Protein AF-A0A136PIZ4-F1 (afdb_monomer_lite)

Radius of gyration: 20.98 Å; chains: 1; bounding box: 51×36×58 Å

InterPro domains:
  IPR001547 Glycoside hydrolase, family 5 [PF00150] (28-95)
  IPR013783 Immunoglobulin-like fold [G3DSA:2.60.40.10] (171-221)
  IPR017853 Glycoside hydrolase superfamily [SSF51445] (13-135)
  IPR040946 Endoglucanase B, carbohydrate binding domain [PF18448] (159-223)

pLDDT: mean 84.71, std 16.14, range [24.38, 98.44]

Structure (mmCIF, N/CA/C/O backbone):
data_AF-A0A136PIZ4-F1
#
_entry.id   AF-A0A136PIZ4-F1
#
loop_
_atom_site.group_PDB
_atom_site.id
_atom_site.type_symbol
_atom_site.label_atom_id
_atom_site.label_alt_id
_atom_site.label_comp_id
_atom_site.label_asym_id
_atom_site.label_entity_id
_atom_site.label_seq_id
_atom_site.pdbx_PDB_ins_code
_atom_site.Cartn_x
_atom_site.Cartn_y
_atom_site.Cartn_z
_atom_site.occupancy
_atom_site.B_iso_or_equiv
_atom_site.auth_seq_id
_atom_site.auth_comp_id
_atom_site.auth_asym_id
_atom_site.auth_atom_id
_atom_site.pdbx_PDB_model_num
ATOM 1 N N . MET A 1 1 ? -24.658 10.128 20.177 1.00 50.34 1 MET A N 1
ATOM 2 C CA . MET A 1 1 ? -23.965 9.529 19.015 1.00 50.34 1 MET A CA 1
ATOM 3 C C . MET A 1 1 ? -22.605 9.053 19.493 1.00 50.34 1 MET A C 1
ATOM 5 O O . MET A 1 1 ? -22.074 9.730 20.367 1.00 50.34 1 MET A O 1
ATOM 9 N N . PRO A 1 2 ? -22.070 7.930 18.989 1.00 66.56 2 PRO A N 1
ATOM 10 C CA . PRO A 1 2 ? -20.687 7.552 19.260 1.00 66.56 2 PRO A CA 1
ATOM 11 C C . PRO A 1 2 ? -19.721 8.561 18.625 1.00 66.56 2 PRO A C 1
ATOM 13 O O . PRO A 1 2 ? -20.012 9.116 17.561 1.00 66.56 2 PRO A O 1
ATOM 16 N N . ILE A 1 3 ? -18.593 8.809 19.285 1.00 76.25 3 ILE A N 1
ATOM 17 C CA . ILE A 1 3 ? -17.563 9.768 18.865 1.00 76.25 3 ILE A CA 1
ATOM 18 C C . ILE A 1 3 ? -16.349 8.977 18.374 1.00 76.25 3 ILE A C 1
ATOM 20 O O . ILE A 1 3 ? -15.867 8.090 19.068 1.00 76.25 3 ILE A O 1
ATOM 24 N N . ARG A 1 4 ? -15.829 9.302 17.186 1.00 71.88 4 ARG A N 1
ATOM 25 C CA . ARG A 1 4 ? -14.555 8.749 16.703 1.00 71.88 4 ARG A CA 1
ATOM 26 C C . ARG A 1 4 ? -13.403 9.689 17.044 1.00 71.88 4 ARG A C 1
ATOM 28 O O . ARG A 1 4 ? -13.516 10.896 16.822 1.00 71.88 4 ARG A O 1
ATOM 35 N N . ARG A 1 5 ? -12.301 9.136 17.552 1.00 77.88 5 ARG A N 1
ATOM 36 C CA . ARG A 1 5 ? -11.037 9.845 17.804 1.00 77.88 5 ARG A CA 1
ATOM 37 C C . ARG A 1 5 ? -9.892 9.137 17.085 1.00 77.88 5 ARG A C 1
ATOM 39 O O . ARG A 1 5 ? -9.869 7.913 17.023 1.00 77.88 5 ARG A O 1
ATOM 46 N N . CYS A 1 6 ? -8.970 9.910 16.523 1.00 65.12 6 CYS A N 1
ATOM 47 C CA . CYS A 1 6 ? -7.807 9.410 15.796 1.00 65.12 6 CYS A CA 1
ATOM 48 C C . CYS A 1 6 ? -6.508 9.847 16.484 1.00 65.12 6 CYS A C 1
ATOM 50 O O . CYS A 1 6 ? -6.477 10.923 17.087 1.00 65.12 6 CYS A O 1
ATOM 52 N N . PRO A 1 7 ? -5.431 9.051 16.377 1.00 64.62 7 PRO A N 1
ATOM 53 C CA . PRO A 1 7 ? -4.107 9.507 16.744 1.00 64.62 7 PRO A CA 1
ATOM 54 C C . PRO A 1 7 ? -3.604 10.494 15.683 1.00 64.62 7 PRO A C 1
ATOM 56 O O . PRO A 1 7 ? -4.141 10.573 14.570 1.00 64.62 7 PRO A O 1
ATOM 59 N N . LEU A 1 8 ? -2.551 11.248 16.001 1.00 68.94 8 LEU A N 1
ATOM 60 C CA . LEU A 1 8 ? -1.961 12.191 15.049 1.00 68.94 8 LEU A CA 1
ATOM 61 C C . LEU A 1 8 ? -1.539 11.457 13.757 1.00 68.94 8 LEU A C 1
ATOM 63 O O . LEU A 1 8 ? -0.871 10.424 13.804 1.00 68.94 8 LEU A O 1
ATOM 67 N N . HIS A 1 9 ? -1.955 11.994 12.607 1.00 81.75 9 HIS A N 1
ATOM 68 C CA . HIS A 1 9 ? -1.810 11.386 11.272 1.00 81.75 9 HIS A CA 1
ATOM 69 C C . HIS A 1 9 ? -2.486 10.012 11.084 1.00 81.75 9 HIS A C 1
ATOM 71 O O . HIS A 1 9 ? -2.125 9.289 10.157 1.00 81.75 9 HIS A O 1
ATOM 77 N N . THR A 1 10 ? -3.454 9.628 11.931 1.00 83.06 10 THR A N 1
ATOM 78 C CA . THR A 1 10 ? -4.136 8.310 11.878 1.00 83.06 10 THR A CA 1
ATOM 79 C C . THR A 1 10 ? -3.175 7.107 11.926 1.00 83.06 10 THR A C 1
ATOM 81 O O . THR A 1 10 ? -3.521 6.008 11.501 1.00 83.06 10 THR A O 1
ATOM 84 N N . ASN A 1 11 ? -1.969 7.322 12.456 1.00 83.75 11 ASN A N 1
ATOM 85 C CA . ASN A 1 11 ? -0.838 6.399 12.419 1.00 83.75 11 ASN A CA 1
ATOM 86 C C . ASN A 1 11 ? -0.934 5.302 13.510 1.00 83.75 11 ASN A C 1
ATOM 88 O O . ASN A 1 11 ? -1.429 5.553 14.607 1.00 83.75 11 ASN A O 1
ATOM 92 N N . GLY A 1 12 ? -0.440 4.098 13.197 1.00 87.12 12 GLY A N 1
ATOM 93 C CA . GLY A 1 12 ? -0.314 2.937 14.089 1.00 87.12 12 GLY A CA 1
ATOM 94 C C . GLY A 1 12 ? 1.015 2.832 14.860 1.00 87.12 12 GLY A C 1
ATOM 95 O O . GLY A 1 12 ? 1.339 1.756 15.365 1.00 87.12 12 GLY A O 1
ATOM 96 N N . ASP A 1 13 ? 1.828 3.887 14.911 1.00 91.62 13 ASP A N 1
ATOM 97 C CA . ASP A 1 13 ? 3.049 3.950 15.730 1.00 91.62 13 ASP A CA 1
ATOM 98 C C . ASP A 1 13 ? 2.726 4.099 17.224 1.00 91.62 13 ASP A C 1
ATOM 100 O O . ASP A 1 13 ? 1.855 4.886 17.595 1.00 91.62 13 ASP A O 1
ATOM 104 N N . GLN A 1 14 ? 3.460 3.386 18.090 1.00 96.50 14 GLN A N 1
ATOM 105 C CA . GLN A 1 14 ? 3.117 3.239 19.514 1.00 96.50 14 GLN A CA 1
ATOM 106 C C . GLN A 1 14 ? 2.920 4.582 20.235 1.00 96.50 14 GLN A C 1
ATOM 108 O O . GLN A 1 14 ? 1.854 4.813 20.789 1.00 96.50 14 GLN A O 1
ATOM 113 N N . GLU A 1 15 ? 3.867 5.520 20.109 1.00 94.94 15 GLU A N 1
ATOM 114 C CA . GLU A 1 15 ? 3.771 6.865 20.709 1.00 94.94 15 GLU A CA 1
ATOM 115 C C . GLU A 1 15 ? 2.492 7.630 20.322 1.00 94.94 15 GLU A C 1
ATOM 117 O O . GLU A 1 15 ? 2.052 8.533 21.031 1.00 94.94 15 GLU A O 1
ATOM 122 N N . ARG A 1 16 ? 1.929 7.342 19.141 1.00 95.50 16 ARG A N 1
ATOM 123 C CA . ARG A 1 16 ? 0.721 7.999 18.628 1.00 95.50 16 ARG A CA 1
ATOM 124 C C . ARG A 1 16 ? -0.540 7.308 19.130 1.00 95.50 16 ARG A C 1
ATOM 126 O O . ARG A 1 16 ? -1.524 7.997 19.393 1.00 95.50 16 ARG A O 1
ATOM 133 N N . LEU A 1 17 ? -0.496 5.986 19.288 1.00 97.44 17 LEU A N 1
ATOM 134 C CA . LEU A 1 17 ? -1.556 5.200 19.915 1.00 97.44 17 LEU A CA 1
ATOM 135 C C . LEU A 1 17 ? -1.673 5.541 21.407 1.00 97.44 17 LEU A C 1
ATOM 137 O O . LEU A 1 17 ? -2.779 5.812 21.865 1.00 97.44 17 LEU A O 1
ATOM 141 N N . ASP A 1 18 ? -0.550 5.621 22.122 1.00 97.25 18 ASP A N 1
ATOM 142 C CA . ASP A 1 18 ? -0.499 5.948 23.553 1.00 97.25 18 ASP A CA 1
ATOM 143 C C . ASP A 1 18 ? -1.063 7.353 23.821 1.00 97.25 18 ASP A C 1
ATOM 145 O O . ASP A 1 18 ? -1.992 7.503 24.607 1.00 97.25 18 ASP A O 1
ATOM 149 N N . ALA A 1 19 ? -0.623 8.369 23.068 1.00 96.00 19 ALA A N 1
ATOM 150 C CA . ALA A 1 19 ? -1.147 9.733 23.200 1.00 96.00 19 ALA A CA 1
ATOM 151 C C . ALA A 1 19 ? -2.659 9.845 22.898 1.00 96.00 19 ALA A C 1
ATOM 153 O O . ALA A 1 19 ? -3.355 10.690 23.470 1.00 96.00 19 ALA A O 1
ATOM 154 N N . LEU A 1 20 ? -3.194 9.000 22.004 1.00 96.56 20 LEU A N 1
ATOM 155 C CA . LEU A 1 20 ? -4.643 8.887 21.822 1.00 96.56 20 LEU A CA 1
ATOM 156 C C . LEU A 1 20 ? -5.294 8.175 23.017 1.00 96.56 20 LEU A C 1
ATOM 158 O O . LEU A 1 20 ? -6.361 8.605 23.442 1.00 96.56 20 LEU A O 1
ATOM 162 N N . ALA A 1 21 ? -4.695 7.113 23.552 1.00 96.50 21 ALA A N 1
ATOM 163 C CA . ALA A 1 21 ? -5.234 6.391 24.700 1.00 96.50 21 ALA A CA 1
ATOM 164 C C . ALA A 1 21 ? -5.352 7.296 25.936 1.00 96.50 21 ALA A C 1
ATOM 166 O O . ALA A 1 21 ? -6.430 7.343 26.527 1.00 96.50 21 ALA A O 1
ATOM 167 N N . ASP A 1 22 ? -4.321 8.093 26.231 1.00 97.12 22 ASP A N 1
ATOM 168 C CA . ASP A 1 22 ? -4.345 9.125 27.277 1.00 97.12 22 ASP A CA 1
ATOM 169 C C . ASP A 1 22 ? -5.503 10.114 27.044 1.00 97.12 22 ASP A C 1
ATOM 171 O O . ASP A 1 22 ? -6.305 10.377 27.937 1.00 97.12 22 ASP A O 1
ATOM 175 N N . THR A 1 23 ? -5.673 10.591 25.803 1.00 96.19 23 THR A N 1
ATOM 176 C CA . THR A 1 23 ? -6.779 11.495 25.429 1.00 96.19 23 THR A CA 1
ATOM 177 C C . THR A 1 23 ? -8.161 10.846 25.606 1.00 96.19 23 THR A C 1
ATOM 179 O O . THR A 1 23 ? -9.130 11.534 25.922 1.00 96.19 23 THR A O 1
ATOM 182 N N . ILE A 1 24 ? -8.303 9.541 25.353 1.00 95.00 24 ILE A N 1
ATOM 183 C CA . ILE A 1 24 ? -9.574 8.821 25.543 1.00 95.00 24 ILE A CA 1
ATOM 184 C C . ILE A 1 24 ? -9.871 8.654 27.037 1.00 95.00 24 ILE A C 1
ATOM 186 O O . ILE A 1 24 ? -11.021 8.825 27.440 1.00 95.00 24 ILE A O 1
ATOM 190 N N . GLU A 1 25 ? -8.848 8.378 27.845 1.00 95.38 25 GLU A N 1
ATOM 191 C CA . GLU A 1 25 ? -8.945 8.250 29.301 1.00 95.38 25 GLU A CA 1
ATOM 192 C C . GLU A 1 25 ? -9.305 9.590 29.969 1.00 95.38 25 GLU A C 1
ATOM 194 O O . GLU A 1 25 ? -10.222 9.635 30.786 1.00 95.38 25 GLU A O 1
ATOM 199 N N . GLU A 1 26 ? -8.697 10.704 29.542 1.00 96.25 26 GLU A N 1
ATOM 200 C CA . GLU A 1 26 ? -9.057 12.062 29.991 1.00 96.25 26 GLU A CA 1
ATOM 201 C C . GLU A 1 26 ? -10.503 12.473 29.649 1.00 96.25 26 GLU A C 1
ATOM 203 O O . GLU A 1 26 ? -11.083 13.323 30.329 1.00 96.25 26 GLU A O 1
ATOM 208 N N . LEU A 1 27 ? -11.085 11.918 28.579 1.00 95.31 27 LEU A N 1
ATOM 209 C CA . LEU A 1 27 ? -12.431 12.276 28.117 1.00 95.31 27 LEU A CA 1
ATOM 210 C C . LEU A 1 27 ? -13.563 11.577 28.885 1.00 95.31 27 LEU A C 1
ATOM 212 O O . LEU A 1 27 ? -14.681 12.095 28.849 1.00 95.31 27 LEU A O 1
ATOM 216 N N . ASP A 1 28 ? -13.302 10.422 29.511 1.00 93.44 28 ASP A N 1
ATOM 217 C CA . ASP A 1 28 ? -14.255 9.628 30.316 1.00 93.44 28 ASP A CA 1
ATOM 218 C C . ASP A 1 28 ? -15.664 9.452 29.673 1.00 93.44 28 ASP A C 1
ATOM 220 O O . ASP A 1 28 ? -16.694 9.463 30.349 1.00 93.44 28 ASP A O 1
ATOM 224 N N . ASP A 1 29 ? -15.748 9.312 28.335 1.00 92.62 29 ASP A N 1
ATOM 225 C CA . ASP A 1 29 ? -17.010 9.030 27.616 1.00 92.62 29 ASP A CA 1
ATOM 226 C C . ASP A 1 29 ? -17.026 7.573 27.104 1.00 92.62 29 ASP A C 1
ATOM 228 O O . ASP A 1 29 ? -16.279 7.239 26.177 1.00 92.62 29 ASP A O 1
ATOM 232 N N . PRO A 1 30 ? -17.933 6.707 27.605 1.00 90.94 30 PRO A N 1
ATOM 233 C CA . PRO A 1 30 ? -18.027 5.293 27.219 1.00 90.94 30 PRO A CA 1
ATOM 234 C C . PRO A 1 30 ? -18.568 5.064 25.793 1.00 90.94 30 PRO A C 1
ATOM 236 O O . PRO A 1 30 ? -18.971 3.955 25.443 1.00 90.94 30 PRO A O 1
ATOM 239 N N . ARG A 1 31 ? -18.653 6.106 24.958 1.00 93.06 31 ARG A N 1
ATOM 240 C CA . ARG A 1 31 ? -19.133 6.048 23.565 1.00 93.06 31 ARG A CA 1
ATOM 241 C C . ARG A 1 31 ? -18.061 6.489 22.567 1.00 93.06 31 ARG A C 1
ATOM 243 O O . ARG A 1 31 ? -18.399 6.917 21.458 1.00 93.06 31 ARG A O 1
ATOM 250 N N . ILE A 1 32 ? -16.790 6.415 22.953 1.00 92.56 32 ILE A N 1
ATOM 251 C CA . ILE A 1 32 ? -15.654 6.678 22.069 1.00 92.56 32 ILE A CA 1
ATOM 252 C C . ILE A 1 32 ? -15.236 5.398 21.331 1.00 92.56 32 ILE A C 1
ATOM 254 O O . ILE A 1 32 ? -15.197 4.315 21.903 1.00 92.56 32 ILE A O 1
ATOM 258 N N . ALA A 1 33 ? -14.901 5.546 20.050 1.00 93.31 33 ALA A N 1
ATOM 259 C CA . ALA A 1 33 ? -14.174 4.556 19.264 1.00 93.31 33 ALA A CA 1
ATOM 260 C C . ALA A 1 33 ? -12.862 5.166 18.747 1.00 93.31 33 ALA A C 1
ATOM 262 O O . ALA A 1 33 ? -12.843 6.317 18.289 1.00 93.31 33 ALA A O 1
ATOM 263 N N . ALA A 1 34 ? -11.782 4.390 18.780 1.00 96.31 34 ALA A N 1
ATOM 264 C CA . ALA A 1 34 ? -10.509 4.768 18.176 1.00 96.31 34 ALA A CA 1
ATOM 265 C C . ALA A 1 34 ? -10.530 4.499 16.659 1.00 96.31 34 ALA A C 1
ATOM 267 O O . ALA A 1 34 ? -11.227 3.600 16.179 1.00 96.31 34 ALA A O 1
ATOM 268 N N . THR A 1 35 ? -9.770 5.276 15.882 1.00 96.81 35 THR A N 1
ATOM 269 C CA . THR A 1 35 ? -9.618 5.045 14.439 1.00 96.81 35 THR A CA 1
ATOM 270 C C . THR A 1 35 ? -8.188 5.274 13.955 1.00 96.81 35 THR A C 1
ATOM 272 O O . THR A 1 35 ? -7.594 6.313 14.233 1.00 96.81 35 THR A O 1
ATOM 275 N N . THR A 1 36 ? -7.655 4.321 13.191 1.00 97.75 36 THR A N 1
ATOM 276 C CA . THR A 1 36 ? -6.346 4.382 12.510 1.00 97.75 36 THR A CA 1
ATOM 277 C C . THR A 1 36 ? -6.515 4.069 11.026 1.00 97.75 36 THR A C 1
ATOM 279 O O . THR A 1 36 ? -7.553 3.541 10.623 1.00 97.75 36 THR A O 1
ATOM 282 N N . HIS A 1 37 ? -5.543 4.436 10.192 1.00 97.56 37 HIS A N 1
ATOM 283 C CA . HIS A 1 37 ? -5.525 4.131 8.758 1.00 97.56 37 HIS A CA 1
ATOM 284 C C . HIS A 1 37 ? -4.343 3.194 8.454 1.00 97.56 37 HIS A C 1
ATOM 286 O O . HIS A 1 37 ? -3.299 3.284 9.102 1.00 97.56 37 HIS A O 1
ATOM 292 N N . PHE A 1 38 ? -4.485 2.305 7.467 1.00 97.00 38 PHE A N 1
ATOM 293 C CA . PHE A 1 38 ? -3.434 1.348 7.099 1.00 97.00 38 PHE A CA 1
ATOM 294 C C . PHE A 1 38 ? -3.327 1.171 5.581 1.00 97.00 38 PHE A C 1
ATOM 296 O O . PHE A 1 38 ? -4.237 0.653 4.942 1.00 97.00 38 PHE A O 1
ATOM 303 N N . TYR A 1 39 ? -2.193 1.565 5.001 1.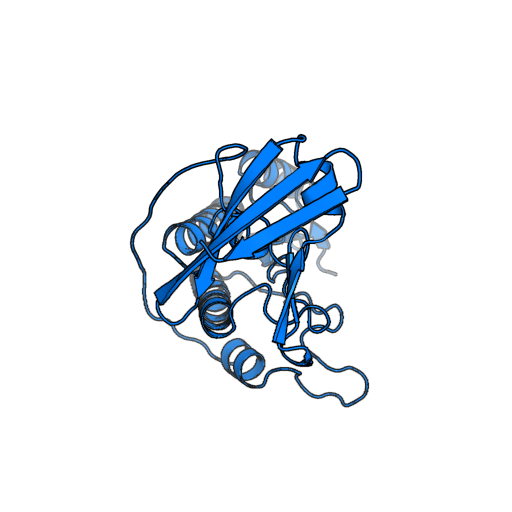00 96.12 39 TYR A N 1
ATOM 304 C CA . TYR A 1 39 ? -1.972 1.529 3.549 1.00 96.12 39 TYR A CA 1
ATOM 305 C C . TYR A 1 39 ? -0.897 0.519 3.097 1.00 96.12 39 TYR A C 1
ATOM 307 O O . TYR A 1 39 ? -0.412 0.590 1.967 1.00 96.12 39 TYR A O 1
ATOM 315 N N . GLY A 1 40 ? -0.550 -0.437 3.967 1.00 93.44 40 GLY A N 1
ATOM 316 C CA . GLY A 1 40 ? 0.480 -1.448 3.720 1.00 93.44 40 GLY A CA 1
ATOM 317 C C . GLY A 1 40 ? 1.914 -0.939 3.896 1.00 93.44 40 GLY A C 1
ATOM 318 O O . GLY A 1 40 ? 2.174 0.265 3.917 1.00 93.44 40 GLY A O 1
ATOM 319 N N . TRP A 1 41 ? 2.857 -1.881 3.981 1.00 95.75 41 TRP A N 1
ATOM 320 C CA . TRP A 1 41 ? 4.287 -1.587 4.054 1.00 95.75 41 TRP A CA 1
ATOM 321 C C . TRP A 1 41 ? 4.726 -0.741 2.850 1.00 95.75 41 TRP A C 1
ATOM 323 O O . TRP A 1 41 ? 4.530 -1.148 1.699 1.00 95.75 41 TRP A O 1
ATOM 333 N N . TRP A 1 42 ? 5.314 0.435 3.108 1.00 94.38 42 TRP A N 1
ATOM 334 C CA . TRP A 1 42 ? 5.477 1.481 2.088 1.00 94.38 42 TRP A CA 1
ATOM 335 C C . TRP A 1 42 ? 6.098 0.987 0.764 1.00 94.38 42 TRP A C 1
ATOM 337 O O . TRP A 1 42 ? 5.457 1.199 -0.270 1.00 94.38 42 TRP A O 1
ATOM 347 N N . PRO A 1 43 ? 7.246 0.271 0.747 1.00 93.31 43 PRO A N 1
ATOM 348 C CA . PRO A 1 43 ? 7.866 -0.179 -0.497 1.00 93.31 43 PRO A CA 1
ATOM 349 C C . PRO A 1 43 ? 6.986 -1.077 -1.370 1.00 93.31 43 PRO A C 1
ATOM 351 O O . PRO A 1 43 ? 7.019 -0.952 -2.594 1.00 93.31 43 PRO A O 1
ATOM 354 N N . PHE A 1 44 ? 6.174 -1.943 -0.751 1.00 95.25 44 PHE A N 1
ATOM 355 C CA . PHE A 1 44 ? 5.176 -2.740 -1.465 1.00 95.25 44 PHE A CA 1
ATOM 356 C C . PHE A 1 44 ? 4.020 -1.868 -1.950 1.00 95.25 44 PHE A C 1
ATOM 358 O O . PHE A 1 44 ? 3.668 -1.908 -3.124 1.00 95.25 44 PHE A O 1
ATOM 365 N N . SER A 1 45 ? 3.486 -1.009 -1.078 1.00 94.94 45 SER A N 1
ATOM 366 C CA . SER A 1 45 ? 2.306 -0.183 -1.364 1.00 94.94 45 SER A CA 1
ATOM 367 C C . SER A 1 45 ? 2.448 0.808 -2.525 1.00 94.94 45 SER A C 1
ATOM 369 O O . SER A 1 45 ? 1.426 1.299 -3.003 1.00 94.94 45 SER A O 1
ATOM 371 N N . VAL A 1 46 ? 3.684 1.101 -2.959 1.00 93.06 46 VAL A N 1
ATOM 372 C CA . VAL A 1 46 ? 3.998 1.966 -4.110 1.00 93.06 46 VAL A CA 1
ATOM 373 C C . VAL A 1 46 ? 4.791 1.262 -5.227 1.00 93.06 46 VAL A C 1
ATOM 375 O O . VAL A 1 46 ? 5.085 1.888 -6.240 1.00 93.06 46 VAL A O 1
ATOM 378 N N . ASN A 1 47 ? 5.137 -0.023 -5.070 1.00 92.25 47 ASN A N 1
ATOM 379 C CA . ASN A 1 47 ? 6.098 -0.757 -5.911 1.00 92.25 47 ASN A CA 1
ATOM 380 C C . ASN A 1 47 ? 7.403 0.027 -6.164 1.00 92.25 47 ASN A C 1
ATOM 382 O O . ASN A 1 47 ? 7.716 0.463 -7.278 1.00 92.25 47 ASN A O 1
ATOM 386 N N . ILE A 1 48 ? 8.179 0.187 -5.093 1.00 88.75 48 ILE A N 1
ATOM 387 C CA . ILE A 1 48 ? 9.544 0.725 -5.101 1.00 88.75 48 ILE A CA 1
ATOM 388 C C . ILE A 1 48 ? 10.479 -0.247 -4.373 1.00 88.75 48 ILE A C 1
ATOM 390 O O . ILE A 1 48 ? 10.051 -1.128 -3.627 1.00 88.75 48 ILE A O 1
ATOM 394 N N . ALA A 1 49 ? 11.786 -0.104 -4.592 1.00 82.94 49 ALA A N 1
ATOM 395 C CA . ALA A 1 49 ? 12.826 -0.828 -3.865 1.00 82.94 49 ALA A CA 1
ATOM 396 C C . ALA A 1 49 ? 12.778 -2.370 -3.962 1.00 82.94 49 ALA A C 1
ATOM 398 O O . ALA A 1 49 ? 13.461 -3.055 -3.205 1.00 82.94 49 ALA A O 1
ATOM 399 N N . GLY A 1 50 ? 12.026 -2.913 -4.922 1.00 83.94 50 GLY A N 1
ATOM 400 C CA . GLY A 1 50 ? 11.842 -4.353 -5.106 1.00 83.94 50 GLY A CA 1
ATOM 401 C C . GLY A 1 50 ? 10.627 -4.924 -4.369 1.00 83.94 50 GLY A C 1
ATOM 402 O O . GLY A 1 50 ? 10.373 -6.120 -4.518 1.00 83.94 50 GLY A O 1
ATOM 403 N N . GLY A 1 51 ? 9.855 -4.082 -3.664 1.00 89.19 51 GLY A N 1
ATOM 404 C CA . GLY A 1 51 ? 8.546 -4.382 -3.067 1.00 89.19 51 GLY A CA 1
ATOM 405 C C . GLY A 1 51 ? 7.486 -4.681 -4.129 1.00 89.19 51 GLY A C 1
ATOM 406 O O . GLY A 1 51 ? 6.533 -3.942 -4.324 1.00 89.19 51 GLY A O 1
ATOM 407 N N . THR A 1 52 ? 7.696 -5.762 -4.866 1.00 90.38 52 THR A N 1
ATOM 408 C CA . THR A 1 52 ? 6.842 -6.220 -5.967 1.00 90.38 52 THR A CA 1
ATOM 409 C C . THR A 1 52 ? 5.871 -7.300 -5.511 1.00 90.38 52 THR A C 1
ATOM 411 O O . THR A 1 52 ? 4.838 -7.485 -6.145 1.00 90.38 52 THR A O 1
ATOM 414 N N . ARG A 1 53 ? 6.202 -8.001 -4.420 1.00 90.56 53 ARG A N 1
ATOM 415 C CA . ARG A 1 53 ? 5.467 -9.147 -3.889 1.00 90.56 53 ARG A CA 1
ATOM 416 C C . ARG A 1 53 ? 4.893 -8.863 -2.512 1.00 90.56 53 ARG A C 1
ATOM 418 O O . ARG A 1 53 ? 5.489 -8.115 -1.739 1.00 90.56 53 ARG A O 1
ATOM 425 N N . TYR A 1 54 ? 3.791 -9.532 -2.207 1.00 89.81 54 TYR A N 1
ATOM 426 C CA . TYR A 1 54 ? 3.340 -9.729 -0.844 1.00 89.81 54 TYR A CA 1
ATOM 427 C C . TYR A 1 54 ? 4.237 -10.796 -0.201 1.00 89.81 54 TYR A C 1
ATOM 429 O O . TYR A 1 54 ? 4.120 -11.988 -0.487 1.00 89.81 54 TYR A O 1
ATOM 437 N N . ASP A 1 55 ? 5.193 -10.353 0.611 1.00 90.38 55 ASP A N 1
ATOM 438 C CA . ASP A 1 55 ? 6.132 -11.216 1.324 1.00 90.38 55 ASP A CA 1
ATOM 439 C C . ASP A 1 55 ? 5.997 -11.071 2.847 1.00 90.38 55 ASP A C 1
ATOM 441 O O . ASP A 1 55 ? 5.151 -10.338 3.363 1.00 90.38 55 ASP A O 1
ATOM 445 N N . ALA A 1 56 ? 6.858 -11.776 3.579 1.00 90.06 56 ALA A N 1
ATOM 446 C CA . ALA A 1 56 ? 6.867 -11.774 5.036 1.00 90.06 56 ALA A CA 1
ATOM 447 C C . ALA A 1 56 ? 7.067 -10.389 5.658 1.00 90.06 56 ALA A C 1
ATOM 449 O O . ALA A 1 56 ? 6.633 -10.164 6.781 1.00 90.06 56 ALA A O 1
ATOM 450 N N . THR A 1 57 ? 7.751 -9.473 4.970 1.00 93.50 57 THR A N 1
ATOM 451 C CA . THR A 1 57 ? 7.976 -8.115 5.470 1.00 93.50 57 THR A CA 1
ATOM 452 C C . THR A 1 57 ? 6.682 -7.309 5.369 1.00 93.50 57 THR A C 1
ATOM 454 O O . THR A 1 57 ? 6.342 -6.589 6.307 1.00 93.50 57 THR A O 1
ATOM 457 N N . VAL A 1 58 ? 5.908 -7.497 4.293 1.00 93.69 58 VAL A N 1
ATOM 458 C CA . VAL A 1 58 ? 4.558 -6.921 4.151 1.00 93.69 58 VAL A CA 1
ATOM 459 C C . VAL A 1 58 ? 3.585 -7.511 5.178 1.00 93.69 58 VAL A C 1
ATOM 461 O O . VAL A 1 58 ? 2.823 -6.774 5.804 1.00 93.69 58 VAL A O 1
ATOM 464 N N . GLU A 1 59 ? 3.614 -8.831 5.372 1.00 93.06 59 GLU A N 1
ATOM 465 C CA . GLU A 1 59 ? 2.762 -9.529 6.343 1.00 93.06 59 GLU A CA 1
ATOM 466 C C . GLU A 1 59 ? 3.109 -9.149 7.791 1.00 93.06 59 GLU A C 1
ATOM 468 O O . GLU A 1 59 ? 2.217 -8.858 8.588 1.00 93.06 59 GLU A O 1
ATOM 473 N N . GLN A 1 60 ? 4.398 -9.065 8.130 1.00 94.88 60 GLN A N 1
ATOM 474 C CA . GLN A 1 60 ? 4.848 -8.701 9.473 1.00 94.88 60 GLN A CA 1
ATOM 475 C C . GLN A 1 60 ? 4.555 -7.234 9.815 1.00 94.88 60 GLN A C 1
ATOM 477 O O . GLN A 1 60 ? 4.211 -6.953 10.962 1.00 94.88 60 GLN A O 1
ATOM 482 N N . ASP A 1 61 ? 4.645 -6.310 8.853 1.00 96.62 61 ASP A N 1
ATOM 483 C CA . ASP A 1 61 ? 4.250 -4.904 9.035 1.00 96.62 61 ASP A CA 1
ATOM 484 C C . ASP A 1 61 ? 2.755 -4.781 9.378 1.00 96.62 61 ASP A C 1
ATOM 486 O O . ASP A 1 61 ? 2.395 -4.159 10.381 1.00 96.62 61 ASP A O 1
ATOM 490 N N . LEU A 1 62 ? 1.897 -5.474 8.617 1.00 96.69 62 LEU A N 1
ATOM 491 C CA . LEU A 1 62 ? 0.460 -5.601 8.880 1.00 96.69 62 LEU A CA 1
ATOM 492 C C . LEU A 1 62 ? 0.180 -6.183 10.275 1.00 96.69 62 LEU A C 1
ATOM 494 O O . LEU A 1 62 ? -0.566 -5.585 11.054 1.00 96.69 62 LEU A O 1
ATOM 498 N N . ILE A 1 63 ? 0.788 -7.329 10.600 1.00 96.56 63 ILE A N 1
ATOM 499 C CA . ILE A 1 63 ? 0.630 -8.002 11.897 1.00 96.56 63 ILE A CA 1
ATOM 500 C C . ILE A 1 63 ? 1.034 -7.062 13.033 1.00 96.56 63 ILE A C 1
ATOM 502 O O . ILE A 1 63 ? 0.232 -6.807 13.927 1.00 96.56 63 ILE A O 1
ATOM 506 N N . SER A 1 64 ? 2.240 -6.495 12.977 1.00 97.50 64 SER A N 1
ATOM 507 C CA . SER A 1 64 ? 2.769 -5.646 14.044 1.00 97.50 64 SER A CA 1
ATOM 508 C C . SER A 1 64 ? 2.011 -4.330 14.196 1.00 97.50 64 SER A C 1
ATOM 510 O O . SER A 1 64 ? 1.919 -3.826 15.313 1.00 97.50 64 SER A O 1
ATOM 512 N N . ASN A 1 65 ? 1.467 -3.759 13.117 1.00 97.94 65 ASN A N 1
ATOM 513 C CA . ASN A 1 65 ? 0.593 -2.590 13.204 1.00 97.94 65 ASN A CA 1
ATOM 514 C C . ASN A 1 65 ? -0.707 -2.945 13.941 1.00 97.94 65 ASN A C 1
ATOM 516 O O . ASN A 1 65 ? -1.049 -2.315 14.943 1.00 97.94 65 ASN A O 1
ATOM 520 N N . PHE A 1 66 ? -1.391 -4.002 13.498 1.00 98.06 66 PHE A N 1
ATOM 521 C CA . PHE A 1 66 ? -2.674 -4.396 14.073 1.00 98.06 66 PHE A CA 1
ATOM 522 C C . PHE A 1 66 ? -2.542 -4.954 15.500 1.00 98.06 66 PHE A C 1
ATOM 524 O O . PHE A 1 66 ? -3.450 -4.739 16.299 1.00 98.06 66 PHE A O 1
ATOM 531 N N . ASP A 1 67 ? -1.431 -5.608 15.854 1.00 98.38 67 ASP A N 1
ATOM 532 C CA . ASP A 1 67 ? -1.135 -6.047 17.228 1.00 98.38 67 ASP A CA 1
ATOM 533 C C . ASP A 1 67 ? -1.025 -4.862 18.196 1.00 98.38 67 ASP A C 1
ATOM 535 O O . ASP A 1 67 ? -1.644 -4.887 19.258 1.00 98.38 67 ASP A O 1
ATOM 539 N N . ARG A 1 68 ? -0.304 -3.792 17.825 1.00 98.44 68 ARG A N 1
ATOM 540 C CA . ARG A 1 68 ? -0.220 -2.575 18.657 1.00 98.44 68 ARG A CA 1
ATOM 541 C C . ARG A 1 68 ? -1.588 -1.923 18.833 1.00 98.44 68 ARG A C 1
ATOM 543 O O . ARG A 1 68 ? -1.976 -1.576 19.942 1.00 98.44 68 ARG A O 1
ATOM 550 N N . VAL A 1 69 ? -2.345 -1.799 17.743 1.00 98.25 69 VAL A N 1
ATOM 551 C CA . VAL A 1 69 ? -3.700 -1.229 17.758 1.00 98.25 69 VAL A CA 1
ATOM 552 C C . VAL A 1 69 ? -4.664 -2.070 18.615 1.00 98.25 69 VAL A C 1
ATOM 554 O O . VAL A 1 69 ? -5.494 -1.507 19.328 1.00 98.25 69 VAL A O 1
ATOM 557 N N . HIS A 1 70 ? -4.538 -3.400 18.588 1.00 98.06 70 HIS A N 1
ATOM 558 C CA . HIS A 1 70 ? -5.293 -4.314 19.450 1.00 98.06 70 HIS A CA 1
ATOM 559 C C . HIS A 1 70 ? -4.942 -4.119 20.930 1.00 98.06 70 HIS A C 1
ATOM 561 O O .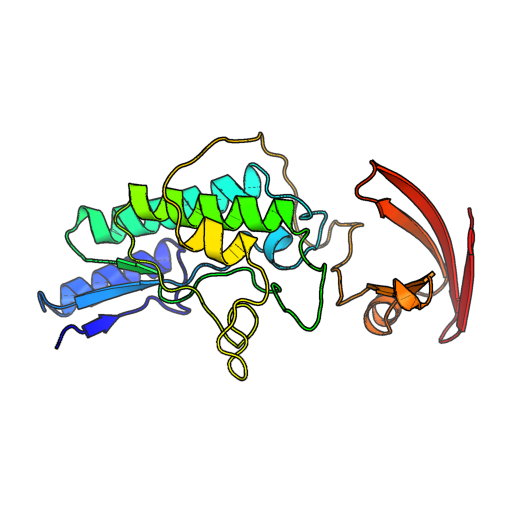 HIS A 1 70 ? -5.832 -3.845 21.735 1.00 98.06 70 HIS A O 1
ATOM 567 N N . ALA A 1 71 ? -3.655 -4.194 21.273 1.00 98.44 71 ALA A N 1
ATOM 568 C CA . ALA A 1 71 ? -3.178 -4.096 22.650 1.00 98.44 71 ALA A CA 1
ATOM 569 C C . ALA A 1 71 ? -3.465 -2.723 23.287 1.00 98.44 71 ALA A C 1
ATOM 571 O O . ALA A 1 71 ? -3.869 -2.649 24.446 1.00 98.44 71 ALA A O 1
ATOM 572 N N . THR A 1 72 ? -3.315 -1.624 22.538 1.00 98.44 72 THR A N 1
ATOM 573 C CA . THR A 1 72 ? -3.553 -0.273 23.075 1.00 98.44 72 THR A CA 1
ATOM 574 C C . THR A 1 72 ? -5.040 0.073 23.234 1.00 98.44 72 THR A C 1
ATOM 576 O O . THR A 1 72 ? -5.359 0.925 24.061 1.00 98.44 72 THR A O 1
ATOM 579 N N . PHE A 1 73 ? -5.961 -0.565 22.497 1.00 98.00 73 PHE A N 1
ATOM 580 C CA . PHE A 1 73 ? -7.388 -0.198 22.521 1.00 98.00 73 PHE A CA 1
ATOM 581 C C . PHE A 1 73 ? -8.345 -1.367 22.768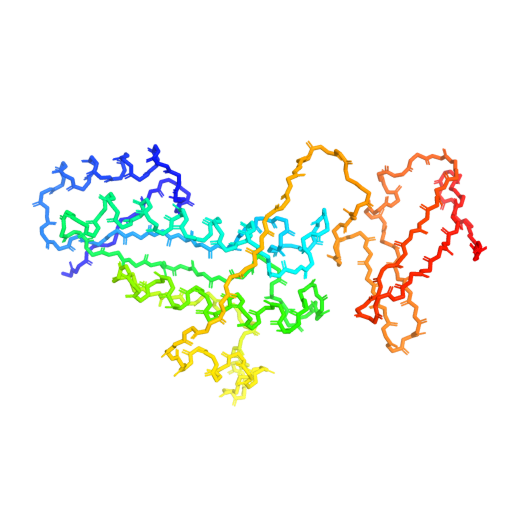 1.00 98.00 73 PHE A C 1
ATOM 583 O O . PHE A 1 73 ? -9.126 -1.317 23.717 1.00 98.00 73 PHE A O 1
ATOM 590 N N . VAL A 1 74 ? -8.297 -2.417 21.947 1.00 96.94 74 VAL A N 1
ATOM 591 C CA . VAL A 1 74 ? -9.274 -3.522 21.996 1.00 96.94 74 VAL A CA 1
ATOM 592 C C . VAL A 1 74 ? -9.167 -4.309 23.305 1.00 96.94 74 VAL A C 1
ATOM 594 O O . VAL A 1 74 ? -10.190 -4.640 23.895 1.00 96.94 74 VAL A O 1
ATOM 597 N N . GLU A 1 75 ? -7.952 -4.534 23.815 1.00 97.06 75 GLU A N 1
ATOM 598 C CA . GLU A 1 75 ? -7.722 -5.174 25.126 1.00 97.06 75 GLU A CA 1
ATOM 599 C C . GLU A 1 75 ? -8.154 -4.302 26.322 1.00 97.06 75 GLU A C 1
ATOM 601 O O . GLU A 1 75 ? -8.241 -4.792 27.446 1.00 97.06 75 GLU A O 1
ATOM 606 N N . ARG A 1 76 ? -8.455 -3.019 26.080 1.00 95.38 76 ARG A N 1
ATOM 607 C CA . ARG A 1 76 ? -8.974 -2.041 27.053 1.00 95.38 76 ARG A CA 1
ATOM 608 C C . ARG A 1 76 ? -10.459 -1.715 26.815 1.00 95.38 76 ARG A C 1
ATOM 610 O O . ARG A 1 76 ? -10.919 -0.653 27.224 1.00 95.38 76 ARG A O 1
ATOM 617 N N . ASP A 1 77 ? -11.185 -2.593 26.118 1.00 95.19 77 ASP A N 1
ATOM 618 C CA . ASP A 1 77 ? -12.600 -2.448 25.731 1.00 95.19 77 ASP A CA 1
ATOM 619 C C . ASP A 1 77 ? -12.925 -1.202 24.867 1.00 95.19 77 ASP A C 1
ATOM 621 O O . ASP A 1 77 ? -14.090 -0.828 24.704 1.00 95.19 77 ASP A O 1
ATOM 625 N N . ILE A 1 78 ? -11.918 -0.573 24.243 1.00 95.44 78 ILE A N 1
ATOM 626 C CA . ILE A 1 78 ? -12.104 0.552 23.314 1.00 95.44 78 ILE A CA 1
ATOM 627 C C . ILE A 1 78 ? -12.276 -0.007 21.889 1.00 95.44 78 ILE A C 1
ATOM 629 O O . ILE A 1 78 ? -11.326 -0.558 21.324 1.00 95.44 78 ILE A O 1
ATOM 633 N N . PRO A 1 79 ? -13.454 0.141 21.250 1.00 94.12 79 PRO A N 1
ATOM 634 C CA . PRO A 1 79 ? -13.674 -0.372 19.903 1.00 94.12 79 PRO A CA 1
ATOM 635 C C . PRO A 1 79 ? -12.841 0.398 18.871 1.00 94.12 79 PRO A C 1
ATOM 637 O O . PRO A 1 79 ? -12.780 1.631 18.893 1.00 94.12 79 PRO A O 1
ATOM 640 N N . VAL A 1 80 ? -12.249 -0.332 17.923 1.00 96.81 80 VAL A N 1
ATOM 641 C CA . VAL A 1 80 ? -11.399 0.234 16.867 1.00 96.81 80 VAL A CA 1
ATOM 642 C C . VAL A 1 80 ? -12.032 0.085 15.489 1.00 96.81 80 VAL A C 1
ATOM 644 O O . VAL A 1 80 ? -12.544 -0.977 15.120 1.00 96.81 80 VAL A O 1
ATOM 647 N N . ILE A 1 81 ? -11.917 1.149 14.695 1.00 94.38 81 ILE A N 1
ATOM 648 C CA . ILE A 1 81 ? -12.202 1.141 13.263 1.00 94.38 81 ILE A CA 1
ATOM 649 C C . ILE A 1 81 ? -10.912 1.452 12.486 1.00 94.38 81 ILE A C 1
ATOM 651 O O . ILE A 1 81 ? -10.312 2.506 12.674 1.00 94.38 81 ILE A O 1
ATOM 655 N N . ILE A 1 82 ? -10.495 0.579 11.570 1.00 96.94 82 ILE A N 1
ATOM 656 C CA . ILE A 1 82 ? -9.515 0.930 10.536 1.00 96.94 82 ILE A CA 1
ATOM 657 C C . ILE A 1 82 ? -10.263 1.770 9.496 1.00 96.94 82 ILE A C 1
ATOM 659 O O . ILE A 1 82 ? -10.965 1.229 8.641 1.00 96.94 82 ILE A O 1
ATOM 663 N N . GLY A 1 83 ? -10.211 3.094 9.666 1.00 92.69 83 GLY A N 1
ATOM 664 C CA . GLY A 1 83 ? -11.088 4.073 9.007 1.00 92.69 83 GLY A CA 1
ATOM 665 C C . GLY A 1 83 ? -10.839 4.236 7.511 1.00 92.69 83 GLY A C 1
ATOM 666 O O . GLY A 1 83 ? -11.771 4.533 6.766 1.00 92.69 83 GLY A O 1
ATOM 667 N N . GLU A 1 84 ? -9.607 3.972 7.084 1.00 94.94 84 GLU A N 1
ATOM 668 C CA . GLU A 1 84 ? -9.213 3.828 5.689 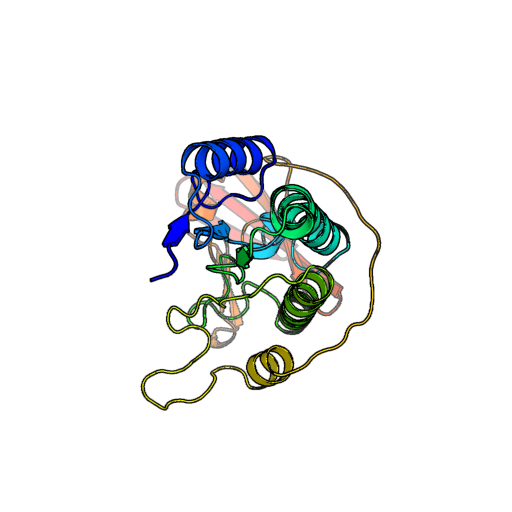1.00 94.94 84 GLU A CA 1
ATOM 669 C C . GLU A 1 84 ? -8.167 2.720 5.582 1.00 94.94 84 GLU A C 1
ATOM 671 O O . GLU A 1 84 ? -7.210 2.678 6.363 1.00 94.94 84 GLU A O 1
ATOM 676 N N . TRP A 1 85 ? -8.313 1.850 4.586 1.00 94.56 85 TRP A N 1
ATOM 677 C CA . TRP A 1 85 ? -7.235 0.961 4.168 1.00 94.56 85 TRP A CA 1
ATOM 678 C C . TRP A 1 85 ? -7.297 0.631 2.676 1.00 94.56 85 TRP A C 1
ATOM 680 O O . TRP A 1 85 ? -8.382 0.560 2.092 1.00 94.56 85 TRP A O 1
ATOM 690 N N . ALA A 1 86 ? -6.118 0.454 2.075 1.00 92.00 86 ALA A N 1
ATOM 691 C CA . ALA A 1 86 ? -5.870 0.001 0.702 1.00 92.00 86 ALA A CA 1
ATOM 692 C C . ALA A 1 86 ? -4.347 -0.238 0.537 1.00 92.00 86 ALA A C 1
ATOM 694 O O . ALA A 1 86 ? -3.651 -0.466 1.523 1.00 92.00 86 ALA A O 1
ATOM 695 N N . LEU A 1 87 ? -3.817 -0.124 -0.685 1.00 94.25 87 LEU A N 1
ATOM 696 C CA . LEU A 1 87 ? -2.413 0.238 -0.930 1.00 94.25 87 LEU A CA 1
ATOM 697 C C . LEU A 1 87 ? -2.353 1.666 -1.484 1.00 94.25 87 LEU A C 1
ATOM 699 O O . LEU A 1 87 ? -3.273 2.077 -2.194 1.00 94.25 87 LEU A O 1
ATOM 703 N N . LEU A 1 88 ? -1.272 2.402 -1.201 1.00 91.38 88 LEU A N 1
ATOM 704 C CA . LEU A 1 88 ? -1.094 3.802 -1.623 1.00 91.38 88 LEU A CA 1
ATOM 705 C C . LEU A 1 88 ? -1.251 4.033 -3.140 1.00 91.38 88 LEU A C 1
ATOM 707 O O . LEU A 1 88 ? -1.674 5.116 -3.543 1.00 91.38 88 LEU A O 1
ATOM 711 N N . THR A 1 89 ? -0.924 3.048 -3.985 1.00 88.12 89 THR A N 1
ATOM 712 C CA . THR A 1 89 ? -0.971 3.181 -5.456 1.00 88.12 89 THR A CA 1
ATOM 713 C C . THR A 1 89 ? -1.925 2.222 -6.171 1.00 88.12 89 THR A C 1
ATOM 715 O O . THR A 1 89 ? -1.831 2.081 -7.393 1.00 88.12 89 THR A O 1
ATOM 718 N N . TRP A 1 90 ? -2.880 1.590 -5.474 1.00 88.69 90 TRP A N 1
ATOM 719 C CA . TRP A 1 90 ? -3.922 0.827 -6.174 1.00 88.69 90 TRP A CA 1
ATOM 720 C C . TRP A 1 90 ? -4.884 1.776 -6.911 1.00 88.69 90 TRP A C 1
ATOM 722 O O . TRP A 1 90 ? -5.811 2.334 -6.327 1.00 88.69 90 TRP A O 1
ATOM 732 N N . ASP A 1 91 ? -4.641 1.980 -8.206 1.00 85.44 91 ASP A N 1
ATOM 733 C CA . ASP A 1 91 ? -5.309 2.986 -9.033 1.00 85.44 91 ASP A CA 1
ATOM 734 C C . ASP A 1 91 ? -5.695 2.407 -10.401 1.00 85.44 91 ASP A C 1
ATOM 736 O O . ASP A 1 91 ? -4.850 1.971 -11.184 1.00 85.44 91 ASP A O 1
ATOM 740 N N . HIS A 1 92 ? -6.989 2.451 -10.722 1.00 83.69 92 HIS A N 1
ATOM 741 C CA . HIS A 1 92 ? -7.522 1.918 -11.977 1.00 83.69 92 HIS A CA 1
ATOM 742 C C . HIS A 1 92 ? -7.055 2.689 -13.230 1.00 83.69 92 HIS A C 1
ATOM 744 O O . HIS A 1 92 ? -7.210 2.188 -14.344 1.00 83.69 92 HIS A O 1
ATOM 750 N N . ASN A 1 93 ? -6.509 3.899 -13.067 1.00 86.00 93 ASN A N 1
ATOM 751 C CA . ASN A 1 93 ? -5.946 4.721 -14.145 1.00 86.00 93 ASN A CA 1
ATOM 752 C C . ASN A 1 93 ? -4.443 4.469 -14.348 1.00 86.00 93 ASN A C 1
ATOM 754 O O . ASN A 1 93 ? -3.884 4.871 -15.367 1.00 86.00 93 ASN A O 1
ATOM 758 N N . ARG A 1 94 ? -3.795 3.787 -13.394 1.00 83.56 94 ARG A N 1
ATOM 759 C CA . ARG A 1 94 ? -2.392 3.355 -13.443 1.00 83.56 94 ARG A CA 1
ATOM 760 C C . ARG A 1 94 ? -2.325 1.832 -13.249 1.00 83.56 94 ARG A C 1
ATOM 762 O O . ARG A 1 94 ? -1.806 1.354 -12.242 1.00 83.56 94 ARG A O 1
ATOM 769 N N . PRO A 1 95 ? -2.886 1.033 -14.177 1.00 81.50 95 PRO A N 1
ATOM 770 C CA . PRO A 1 95 ? -2.936 -0.415 -14.020 1.00 81.50 95 PRO A CA 1
ATOM 771 C C . PRO A 1 95 ? -1.529 -1.017 -13.905 1.00 81.50 95 PRO A C 1
ATOM 773 O O . PRO A 1 95 ? -0.594 -0.603 -14.595 1.00 81.50 95 PRO A O 1
ATOM 776 N N . GLY A 1 96 ? -1.385 -2.018 -13.038 1.00 82.94 96 GLY A N 1
ATOM 777 C CA . GLY A 1 96 ? -0.146 -2.781 -12.891 1.00 82.94 96 GLY A CA 1
ATOM 778 C C . GLY A 1 96 ? 0.969 -2.116 -12.078 1.00 82.94 96 GLY A C 1
ATOM 779 O O . GLY A 1 96 ? 2.087 -2.617 -12.149 1.00 82.94 96 GLY A O 1
ATOM 780 N N . VAL A 1 97 ? 0.708 -1.046 -11.300 1.00 89.38 97 VAL A N 1
ATOM 781 C CA . VAL A 1 97 ? 1.670 -0.625 -10.249 1.00 89.38 97 VAL A CA 1
ATOM 782 C C . VAL A 1 97 ? 1.926 -1.804 -9.309 1.00 89.38 97 VAL A C 1
ATOM 784 O O . VAL A 1 97 ? 3.071 -2.179 -9.091 1.00 89.38 97 VAL A O 1
ATOM 787 N N . ILE A 1 98 ? 0.854 -2.421 -8.809 1.00 91.94 98 ILE A N 1
ATOM 788 C CA . ILE A 1 98 ? 0.889 -3.645 -8.007 1.00 91.94 98 ILE A CA 1
ATOM 789 C C . ILE A 1 98 ? 0.428 -4.805 -8.894 1.00 91.94 98 ILE A C 1
ATOM 791 O O . ILE A 1 98 ? -0.511 -4.652 -9.682 1.00 91.94 98 ILE A O 1
ATOM 795 N N . GLU A 1 99 ? 1.082 -5.961 -8.788 1.00 91.25 99 GLU A N 1
ATOM 796 C CA . GLU A 1 99 ? 0.625 -7.178 -9.465 1.00 91.25 99 GLU A CA 1
ATOM 797 C C . GLU A 1 99 ? -0.691 -7.654 -8.833 1.00 91.25 99 GLU A C 1
ATOM 799 O O . GLU A 1 99 ? -0.908 -7.538 -7.627 1.00 91.25 99 GLU A O 1
ATOM 804 N N . ARG A 1 100 ? -1.611 -8.148 -9.661 1.00 87.19 100 ARG A N 1
ATOM 805 C CA . ARG A 1 100 ? -2.982 -8.446 -9.256 1.00 87.19 100 ARG A CA 1
ATOM 806 C C . ARG A 1 100 ? -3.059 -9.585 -8.238 1.00 87.19 100 ARG A C 1
ATOM 808 O O . ARG A 1 100 ? -3.817 -9.471 -7.283 1.00 87.19 100 ARG A O 1
ATOM 815 N N . GLY A 1 101 ? -2.323 -10.674 -8.434 1.00 82.56 101 GLY A N 1
ATOM 816 C CA . GLY A 1 101 ? -2.244 -11.780 -7.476 1.00 82.56 101 GLY A CA 1
ATOM 817 C C . GLY A 1 101 ? -1.640 -11.346 -6.140 1.00 82.56 101 GLY A C 1
ATOM 818 O O . GLY A 1 101 ? -2.225 -11.618 -5.093 1.00 82.56 101 GLY A O 1
ATOM 819 N N . GLU A 1 102 ? -0.535 -10.603 -6.179 1.00 91.19 102 GLU A N 1
ATOM 820 C CA . GLU A 1 102 ? 0.116 -10.038 -4.985 1.00 91.19 102 GLU A CA 1
ATOM 821 C C . GLU A 1 102 ? -0.829 -9.085 -4.214 1.00 91.19 102 GLU A C 1
ATOM 823 O O . GLU A 1 102 ? -0.925 -9.148 -2.987 1.00 91.19 102 GLU A O 1
ATOM 828 N N . PHE A 1 103 ? -1.616 -8.263 -4.919 1.00 90.88 103 PHE A N 1
ATOM 829 C CA . PHE A 1 103 ? -2.647 -7.417 -4.306 1.00 90.88 103 PHE A CA 1
ATOM 830 C C . PHE A 1 103 ? -3.804 -8.220 -3.690 1.00 90.88 103 PHE A C 1
ATOM 832 O O . PHE A 1 103 ? -4.258 -7.908 -2.591 1.00 90.88 103 PHE A O 1
ATOM 839 N N . LEU A 1 104 ? -4.272 -9.274 -4.364 1.00 86.19 104 LEU A N 1
ATOM 840 C CA . LEU A 1 104 ? -5.330 -10.149 -3.846 1.00 86.19 104 LEU A CA 1
ATOM 841 C C . LEU A 1 104 ? -4.898 -10.870 -2.554 1.00 86.19 104 LEU A C 1
ATOM 843 O O . LEU A 1 104 ? -5.713 -11.000 -1.641 1.00 86.19 104 LEU A O 1
ATOM 847 N N . MET A 1 105 ? -3.625 -11.271 -2.440 1.00 85.00 105 MET A N 1
ATOM 848 C CA . MET A 1 105 ? -3.066 -11.820 -1.193 1.00 85.00 105 MET A CA 1
ATOM 849 C C . MET A 1 105 ? -3.060 -10.779 -0.065 1.00 85.00 105 MET A C 1
ATOM 851 O O . MET A 1 105 ? -3.528 -11.072 1.035 1.00 85.00 105 MET A O 1
ATOM 855 N N . PHE A 1 106 ? -2.633 -9.543 -0.351 1.00 92.56 106 PHE A N 1
ATOM 856 C CA . PHE A 1 106 ? -2.692 -8.439 0.614 1.00 92.56 106 PHE A CA 1
ATOM 857 C C . PHE A 1 106 ? -4.122 -8.170 1.119 1.00 92.56 106 PHE A C 1
ATOM 859 O O . PHE A 1 106 ? -4.321 -7.997 2.322 1.00 92.56 106 PHE A O 1
ATOM 866 N N . LEU A 1 107 ? -5.125 -8.172 0.231 1.00 89.69 107 LEU A N 1
ATOM 867 C CA . LEU A 1 107 ? -6.524 -7.943 0.611 1.00 89.69 107 LEU A CA 1
ATOM 868 C C . LEU A 1 107 ? -7.067 -9.007 1.582 1.00 89.69 107 LEU A C 1
ATOM 870 O O . LEU A 1 107 ? -7.679 -8.637 2.587 1.00 89.69 107 LEU A O 1
ATOM 874 N N . GLU A 1 108 ? -6.846 -10.305 1.321 1.00 83.94 108 GLU A N 1
ATOM 875 C CA . GLU A 1 108 ? -7.291 -11.352 2.261 1.00 83.94 108 GLU A CA 1
ATOM 876 C C . GLU A 1 108 ? -6.526 -11.248 3.579 1.00 83.94 108 GLU A C 1
ATOM 878 O O . GLU A 1 108 ? -7.140 -11.356 4.640 1.00 83.94 108 GLU A O 1
ATOM 883 N N . ALA A 1 109 ? -5.217 -10.984 3.539 1.00 88.62 109 ALA A N 1
ATOM 884 C CA . ALA A 1 109 ? -4.418 -10.849 4.748 1.00 88.62 109 ALA A CA 1
ATOM 885 C C . ALA A 1 109 ? -4.927 -9.713 5.647 1.00 88.62 109 ALA A C 1
ATOM 887 O O . ALA A 1 109 ? -5.145 -9.938 6.838 1.00 88.62 109 ALA A O 1
ATOM 888 N N . VAL A 1 110 ? -5.194 -8.516 5.107 1.00 92.69 110 VAL A N 1
ATOM 889 C CA . VAL A 1 110 ? -5.755 -7.410 5.907 1.00 92.69 110 VAL A CA 1
ATOM 890 C C . VAL A 1 110 ? -7.098 -7.811 6.520 1.00 92.69 110 VAL A C 1
ATOM 892 O O . VAL A 1 110 ? -7.293 -7.641 7.726 1.00 92.69 110 VAL A O 1
ATOM 895 N N . GLY A 1 111 ? -7.995 -8.411 5.730 1.00 85.75 111 GLY A N 1
ATOM 896 C CA . GLY A 1 111 ? -9.279 -8.910 6.228 1.00 85.75 111 GLY A CA 1
ATOM 897 C C . GLY A 1 111 ? -9.124 -9.961 7.334 1.00 85.75 111 GLY A C 1
ATOM 898 O O . GLY A 1 111 ? -9.845 -9.924 8.334 1.00 85.75 111 GLY A O 1
ATOM 899 N N . TYR A 1 112 ? -8.170 -10.881 7.193 1.00 85.75 112 TYR A N 1
ATOM 900 C CA . TYR A 1 112 ? -7.876 -11.926 8.170 1.00 85.75 112 TYR A CA 1
ATOM 901 C C . TYR A 1 112 ? -7.292 -11.378 9.470 1.00 85.75 112 TYR A C 1
ATOM 903 O O . TYR A 1 112 ? -7.831 -11.649 10.548 1.00 85.75 112 TYR A O 1
ATOM 911 N N . HIS A 1 113 ? -6.231 -10.577 9.388 1.00 92.44 113 HIS A N 1
ATOM 912 C CA . HIS A 1 113 ? -5.562 -10.042 10.569 1.00 92.44 113 HIS A CA 1
ATOM 913 C C . HIS A 1 113 ? -6.445 -9.056 11.339 1.00 92.44 113 HIS A C 1
ATOM 915 O O . HIS A 1 113 ? -6.376 -9.051 12.571 1.00 92.44 113 HIS A O 1
ATOM 921 N N . ALA A 1 114 ? -7.317 -8.308 10.651 1.00 91.06 114 ALA A N 1
ATOM 922 C CA . ALA A 1 114 ? -8.348 -7.482 11.277 1.00 91.06 114 ALA A CA 1
ATOM 923 C C . ALA A 1 114 ? -9.391 -8.325 12.030 1.00 91.06 114 ALA A C 1
ATOM 925 O O . ALA A 1 114 ? -9.661 -8.060 13.204 1.00 91.06 114 ALA A O 1
ATOM 926 N N . ARG A 1 115 ? -9.929 -9.379 11.391 1.00 87.88 115 ARG A N 1
ATOM 927 C CA . ARG A 1 115 ? -10.907 -10.302 12.002 1.00 87.88 115 ARG A CA 1
ATOM 928 C C . ARG A 1 115 ? -10.375 -10.964 13.274 1.00 87.88 115 ARG A C 1
ATOM 930 O O . ARG A 1 115 ? -11.105 -11.035 14.254 1.00 87.88 115 ARG A O 1
ATOM 937 N N . LEU A 1 116 ? -9.111 -11.396 13.288 1.00 88.50 116 LEU A N 1
ATOM 938 C CA . LEU A 1 116 ? -8.472 -11.977 14.481 1.00 88.50 116 LEU A CA 1
ATOM 939 C C . LEU A 1 116 ? -8.377 -11.016 15.679 1.00 88.50 116 LEU A C 1
ATOM 941 O O . LEU A 1 116 ? -8.212 -11.475 16.804 1.00 88.50 116 LEU A O 1
ATOM 945 N N . ARG A 1 117 ? -8.432 -9.704 15.432 1.00 94.56 117 ARG A N 1
ATOM 946 C CA . ARG A 1 117 ? -8.187 -8.632 16.411 1.00 94.56 117 ARG A CA 1
ATOM 947 C C . ARG A 1 117 ? -9.422 -7.752 16.632 1.00 94.56 117 ARG A C 1
ATOM 949 O O . ARG A 1 117 ? -9.309 -6.641 17.134 1.00 94.56 117 ARG A O 1
ATOM 956 N N . ASN A 1 118 ? -10.604 -8.217 16.219 1.00 90.88 118 ASN A N 1
ATOM 957 C CA . ASN A 1 118 ? -11.873 -7.482 16.316 1.00 90.88 118 ASN A CA 1
ATOM 958 C C . ASN A 1 118 ? -11.837 -6.057 15.713 1.00 90.88 118 ASN A C 1
ATOM 960 O O . ASN A 1 118 ? -12.606 -5.182 16.115 1.00 90.88 118 ASN A O 1
ATOM 964 N N . LEU A 1 119 ? -10.964 -5.815 14.729 1.00 92.38 119 LEU A N 1
ATOM 965 C CA . LEU A 1 119 ? -10.815 -4.511 14.087 1.00 92.38 119 LEU A CA 1
ATOM 966 C C . LEU A 1 119 ? -11.874 -4.367 12.987 1.00 92.38 119 LEU A C 1
ATOM 968 O O . LEU A 1 119 ? -11.877 -5.116 12.009 1.00 92.38 119 LEU A O 1
ATOM 972 N N . THR A 1 120 ? -12.778 -3.396 13.121 1.00 91.81 120 THR A N 1
ATOM 973 C CA . THR A 1 120 ? -13.759 -3.096 12.063 1.00 91.81 120 THR A CA 1
ATOM 974 C C . THR A 1 120 ? -13.063 -2.337 10.940 1.00 91.81 120 THR A C 1
ATOM 976 O O . THR A 1 120 ? -12.459 -1.307 11.201 1.00 91.81 120 THR A O 1
ATOM 979 N N . THR A 1 121 ? -13.144 -2.779 9.687 1.00 90.88 121 THR A N 1
ATOM 980 C CA . THR A 1 121 ? -12.399 -2.138 8.586 1.00 90.88 121 THR A CA 1
ATOM 981 C C . THR A 1 121 ? -13.301 -1.392 7.609 1.00 90.88 121 THR A C 1
ATOM 983 O O . THR A 1 121 ? -14.356 -1.898 7.227 1.00 90.88 121 THR A O 1
ATOM 986 N N . MET A 1 122 ? -12.849 -0.236 7.127 1.00 91.00 122 MET A N 1
ATOM 987 C CA . MET A 1 122 ? -13.486 0.547 6.069 1.00 91.00 122 MET A CA 1
ATOM 988 C C . MET A 1 122 ? -12.498 0.709 4.906 1.00 91.00 122 MET A C 1
ATOM 990 O O . MET A 1 122 ? -11.499 1.413 5.027 1.00 91.00 122 MET A O 1
ATOM 994 N N . VAL A 1 123 ? -12.744 0.017 3.788 1.00 90.31 123 VAL A N 1
ATOM 995 C CA . VAL A 1 123 ? -11.877 0.119 2.603 1.00 90.31 123 VAL A CA 1
ATOM 996 C C . VAL A 1 123 ? -11.972 1.524 2.007 1.00 90.31 123 VAL A C 1
ATOM 998 O O . VAL A 1 123 ? -13.067 2.073 1.858 1.00 90.31 123 VAL A O 1
ATOM 1001 N N . TRP A 1 124 ? -10.830 2.112 1.664 1.00 93.69 124 TRP A N 1
ATOM 1002 C CA . TRP A 1 124 ? -10.797 3.398 0.978 1.00 93.69 124 TRP A CA 1
ATOM 1003 C C . TRP A 1 124 ? -11.118 3.196 -0.505 1.00 93.69 124 TRP A C 1
ATOM 1005 O O . TRP A 1 124 ? -10.329 2.581 -1.215 1.00 93.69 124 TRP A O 1
ATOM 1015 N N . ASP A 1 125 ? -12.249 3.718 -0.991 1.00 91.88 125 ASP A N 1
ATOM 1016 C CA . ASP A 1 125 ? -12.607 3.697 -2.418 1.00 91.88 125 ASP A CA 1
ATOM 1017 C C . ASP A 1 125 ? -12.836 5.108 -2.979 1.00 91.88 125 ASP A C 1
ATOM 1019 O O . ASP A 1 125 ? -13.946 5.651 -2.947 1.00 91.88 125 ASP A O 1
ATOM 1023 N N . ALA A 1 126 ? -11.793 5.692 -3.571 1.00 90.38 126 ALA A N 1
ATOM 1024 C CA . ALA A 1 126 ? -11.880 6.951 -4.308 1.00 90.38 126 ALA A CA 1
ATOM 1025 C C . ALA A 1 126 ? -12.449 6.774 -5.737 1.00 90.38 126 ALA A C 1
ATOM 1027 O O . ALA A 1 126 ? -12.625 7.762 -6.451 1.00 90.38 126 ALA A O 1
ATOM 1028 N N . GLY A 1 127 ? -12.805 5.546 -6.137 1.00 89.44 127 GLY A N 1
ATOM 1029 C CA . GLY A 1 127 ? -13.277 5.166 -7.474 1.00 89.44 127 GLY A CA 1
ATOM 1030 C C . GLY A 1 127 ? -12.438 4.063 -8.134 1.00 89.44 127 GLY A C 1
ATOM 1031 O O . GLY A 1 127 ? -12.765 3.637 -9.247 1.00 89.44 127 GLY A O 1
ATOM 1032 N N . GLN A 1 128 ? -11.367 3.600 -7.478 1.00 89.19 128 GLN A N 1
ATOM 1033 C CA . GLN A 1 128 ? -10.521 2.485 -7.919 1.00 89.19 128 GLN A CA 1
ATOM 1034 C C . GLN A 1 128 ? -11.172 1.105 -7.779 1.00 89.19 128 GLN A C 1
ATOM 1036 O O . GLN A 1 128 ? -10.768 0.191 -8.500 1.00 89.19 128 GLN A O 1
ATOM 1041 N N . PHE A 1 129 ? -12.181 0.947 -6.919 1.00 90.62 129 PHE A N 1
ATOM 1042 C CA . PHE A 1 129 ? -12.857 -0.336 -6.713 1.00 90.62 129 PHE A CA 1
ATOM 1043 C C . PHE A 1 129 ? -14.240 -0.378 -7.365 1.00 90.62 129 PHE A C 1
ATOM 1045 O O . PHE A 1 129 ? -14.465 -1.209 -8.251 1.00 90.62 129 PHE A O 1
ATOM 1052 N N . LEU A 1 130 ? -15.149 0.525 -6.984 1.00 91.19 130 LEU A N 1
ATOM 1053 C CA . LEU A 1 130 ? -16.483 0.617 -7.570 1.00 91.19 130 LEU A CA 1
ATOM 1054 C C . LEU A 1 130 ? -16.519 1.638 -8.714 1.00 91.19 130 LEU A C 1
ATOM 1056 O O . LEU A 1 130 ? -16.286 2.836 -8.532 1.00 91.19 130 LEU A O 1
ATOM 1060 N N . GLU A 1 131 ? -16.924 1.194 -9.901 1.00 91.12 131 GLU A N 1
ATOM 1061 C CA . GLU A 1 131 ? -17.296 2.100 -10.979 1.00 91.12 131 GLU A CA 1
ATOM 1062 C C . GLU A 1 131 ? -18.652 2.748 -10.676 1.00 91.12 131 GLU A C 1
ATOM 1064 O O . GLU A 1 131 ? -19.720 2.173 -10.888 1.00 91.12 131 GLU A O 1
ATOM 1069 N N . ARG A 1 132 ? -18.608 3.987 -10.181 1.00 91.19 132 ARG A N 1
ATOM 1070 C CA . ARG A 1 132 ? -19.787 4.716 -9.684 1.00 91.19 132 ARG A CA 1
ATOM 1071 C C . ARG A 1 132 ? -20.846 5.024 -10.755 1.00 91.19 132 ARG A C 1
ATOM 1073 O O . ARG A 1 132 ? -21.991 5.276 -10.400 1.00 91.19 132 ARG A O 1
ATOM 1080 N N . SER A 1 133 ? -20.494 4.999 -12.043 1.00 93.12 133 SER A N 1
ATOM 1081 C CA . SER A 1 133 ? -21.425 5.214 -13.165 1.00 93.12 133 SER A CA 1
ATOM 1082 C C . SER A 1 133 ? -22.224 3.963 -13.547 1.00 93.12 133 SER A C 1
ATOM 1084 O O . SER A 1 133 ? -23.357 4.087 -14.003 1.00 93.12 133 SER A O 1
ATOM 1086 N N . THR A 1 134 ? -21.654 2.768 -13.368 1.00 94.06 134 THR A N 1
ATOM 1087 C CA . THR A 1 134 ? -22.291 1.483 -13.716 1.00 94.06 134 THR A CA 1
ATOM 1088 C C . THR A 1 134 ? -22.723 0.676 -12.491 1.00 94.06 134 THR A C 1
ATOM 1090 O O . THR A 1 134 ? -23.456 -0.302 -12.639 1.00 94.06 134 THR A O 1
ATOM 1093 N N . LEU A 1 135 ? -22.288 1.091 -11.294 1.00 91.44 135 LEU A N 1
ATOM 1094 C CA . LEU A 1 135 ? -22.433 0.394 -10.011 1.00 91.44 135 LEU A CA 1
ATOM 1095 C C . LEU A 1 135 ? -21.877 -1.038 -10.047 1.00 91.44 135 LEU A C 1
ATOM 1097 O O . LEU A 1 135 ? -22.435 -1.959 -9.451 1.00 91.44 135 LEU A O 1
ATOM 1101 N N . ARG A 1 136 ? -20.760 -1.224 -10.760 1.00 88.12 136 ARG A N 1
ATOM 1102 C CA . ARG A 1 136 ? -20.048 -2.502 -10.890 1.00 88.12 136 ARG A CA 1
ATOM 1103 C C . ARG A 1 136 ? -18.646 -2.399 -10.314 1.00 88.12 136 ARG A C 1
ATOM 1105 O O . ARG A 1 136 ? -18.004 -1.356 -10.399 1.00 88.12 136 ARG A O 1
ATOM 1112 N N . TRP A 1 137 ? -18.157 -3.497 -9.754 1.00 86.31 137 TRP A N 1
ATOM 1113 C CA . TRP A 1 137 ? -16.761 -3.602 -9.348 1.00 86.31 137 TRP A CA 1
ATOM 1114 C C . TRP A 1 137 ? -15.863 -3.659 -10.581 1.00 86.31 137 TRP A C 1
ATOM 1116 O O . TRP A 1 137 ? -16.178 -4.350 -11.550 1.00 86.31 137 TRP A O 1
ATOM 1126 N N . ARG A 1 138 ? -14.746 -2.927 -10.541 1.00 89.81 138 ARG A N 1
ATOM 1127 C CA . ARG A 1 138 ? -13.750 -2.913 -11.624 1.00 89.81 138 ARG A CA 1
ATOM 1128 C C . ARG A 1 138 ? -12.972 -4.227 -11.714 1.00 89.81 138 ARG A C 1
ATOM 1130 O O . ARG A 1 138 ? -12.571 -4.620 -12.803 1.00 89.81 138 ARG A O 1
ATOM 1137 N N . ASP A 1 139 ? -12.804 -4.913 -10.584 1.00 87.62 139 ASP A N 1
ATOM 1138 C CA . ASP A 1 139 ? -12.213 -6.246 -10.500 1.00 87.62 139 ASP A CA 1
ATOM 1139 C C . ASP A 1 139 ? -13.095 -7.164 -9.639 1.00 87.62 139 ASP A C 1
ATOM 1141 O O . ASP A 1 139 ? -13.295 -6.931 -8.445 1.00 87.62 139 ASP A O 1
ATOM 1145 N N . GLN A 1 140 ? -13.614 -8.229 -10.254 1.00 82.25 140 GLN A N 1
ATOM 1146 C CA . GLN A 1 140 ? -14.460 -9.218 -9.585 1.00 82.25 140 GLN A CA 1
ATOM 1147 C C . GLN A 1 140 ? -13.702 -10.002 -8.501 1.00 82.25 140 GLN A C 1
ATOM 1149 O O . GLN A 1 140 ? -14.289 -10.350 -7.486 1.00 82.25 140 GLN A O 1
ATOM 1154 N N . GLY A 1 141 ? -12.400 -10.250 -8.669 1.00 77.25 141 GLY A N 1
ATOM 1155 C CA . GLY A 1 141 ? -11.586 -10.945 -7.666 1.00 77.25 141 GLY A CA 1
ATOM 1156 C C . GLY A 1 141 ? -11.396 -10.121 -6.394 1.00 77.25 141 GLY A C 1
ATOM 1157 O O . GLY A 1 141 ? -11.402 -10.672 -5.297 1.00 77.25 141 GLY A O 1
ATOM 1158 N N . VAL A 1 142 ? -11.293 -8.796 -6.535 1.00 82.31 142 VAL A N 1
ATOM 1159 C CA . VAL A 1 142 ? -11.222 -7.868 -5.396 1.00 82.31 142 VAL A CA 1
ATOM 1160 C C . VAL A 1 142 ? -12.538 -7.863 -4.620 1.00 82.31 142 VAL A C 1
ATOM 1162 O O . VAL A 1 142 ? -12.513 -7.936 -3.392 1.00 82.31 142 VAL A O 1
ATOM 1165 N N . TYR A 1 143 ? -13.682 -7.851 -5.313 1.00 81.44 143 TYR A N 1
ATOM 1166 C CA . TYR A 1 143 ? -14.992 -8.018 -4.675 1.00 81.44 143 TYR A CA 1
ATOM 1167 C C . TYR A 1 143 ? -15.119 -9.374 -3.973 1.00 81.44 143 TYR A C 1
ATOM 1169 O O . TYR A 1 143 ? -15.499 -9.430 -2.805 1.00 81.44 143 TYR A O 1
ATOM 1177 N N . ASP A 1 144 ? -14.760 -10.457 -4.665 1.00 76.56 144 ASP A N 1
ATOM 1178 C CA . ASP A 1 144 ? -14.865 -11.821 -4.155 1.00 76.56 144 ASP A CA 1
ATOM 1179 C C . ASP A 1 144 ? -14.037 -12.027 -2.879 1.00 76.56 144 ASP A C 1
ATOM 1181 O O . ASP A 1 144 ? -14.511 -12.713 -1.979 1.00 76.56 144 ASP A O 1
ATOM 1185 N N . ILE A 1 145 ? -12.831 -11.451 -2.780 1.00 70.56 145 ILE A N 1
ATOM 1186 C CA . ILE A 1 145 ? -12.010 -11.491 -1.555 1.00 70.56 145 ILE A CA 1
ATOM 1187 C C . ILE A 1 145 ? -12.561 -10.550 -0.484 1.00 70.56 145 ILE A C 1
ATOM 1189 O O . ILE A 1 145 ? -12.690 -10.955 0.667 1.00 70.56 145 ILE A O 1
ATOM 1193 N N . SER A 1 146 ? -12.989 -9.339 -0.851 1.00 65.94 146 SER A N 1
ATOM 1194 C CA . SER A 1 146 ? -13.630 -8.407 0.094 1.00 65.94 146 SER A CA 1
ATOM 1195 C C . SER A 1 146 ? -14.919 -8.974 0.715 1.00 65.94 146 SER A C 1
ATOM 1197 O O . SER A 1 146 ? -15.343 -8.522 1.777 1.00 65.94 146 SER A O 1
ATOM 1199 N N . GLY A 1 147 ? -15.540 -9.969 0.070 1.00 59.59 147 GLY A N 1
ATOM 1200 C CA . GLY A 1 147 ? -16.679 -10.737 0.577 1.00 59.59 147 GLY A CA 1
ATOM 1201 C C . GLY A 1 147 ? -16.341 -12.086 1.234 1.00 59.59 147 GLY A C 1
ATOM 1202 O O . GLY A 1 147 ? -17.268 -12.792 1.638 1.00 59.59 147 GLY A O 1
ATOM 1203 N N . ARG A 1 148 ? -15.064 -12.485 1.334 1.00 56.16 148 ARG A N 1
ATOM 1204 C CA . ARG A 1 148 ? -14.625 -13.776 1.902 1.00 56.16 148 ARG A CA 1
ATOM 1205 C C . ARG A 1 148 ? -13.966 -13.613 3.273 1.00 56.16 148 ARG A C 1
ATOM 1207 O O . ARG A 1 148 ? -13.511 -12.544 3.672 1.00 56.16 148 ARG A O 1
ATOM 1214 N N . ALA A 1 149 ? -13.970 -14.713 4.026 1.00 40.81 149 ALA A N 1
ATOM 1215 C CA . ALA A 1 149 ? -13.407 -14.771 5.364 1.00 40.81 149 ALA A CA 1
ATOM 1216 C C . ALA A 1 149 ? -12.611 -16.066 5.597 1.00 40.81 149 ALA A C 1
ATOM 1218 O O . ALA A 1 149 ? -13.188 -17.055 6.051 1.00 40.81 149 ALA A O 1
ATOM 1219 N N . GLY A 1 150 ? -11.296 -16.070 5.326 1.00 37.44 150 GLY A N 1
ATOM 1220 C CA . GLY A 1 150 ? -10.413 -17.174 5.737 1.00 37.44 150 GLY A CA 1
ATOM 1221 C C . GLY A 1 150 ? -9.043 -17.236 5.021 1.00 37.44 150 GLY A C 1
ATOM 1222 O O . GLY A 1 150 ? -9.018 -17.145 3.796 1.00 37.44 150 GLY A O 1
ATOM 1223 N N . PRO A 1 151 ? -7.924 -17.460 5.748 1.00 42.03 151 PRO A N 1
ATOM 1224 C CA . PRO A 1 151 ? -6.542 -17.456 5.223 1.00 42.03 151 PRO A CA 1
ATOM 1225 C C . PRO A 1 151 ? -6.100 -18.830 4.661 1.00 42.03 151 PRO A C 1
ATOM 1227 O O . PRO A 1 151 ? -6.690 -19.852 5.033 1.00 42.03 151 PRO A O 1
ATOM 1230 N N . PRO A 1 152 ? -5.075 -18.899 3.777 1.00 44.41 152 PRO A N 1
ATOM 1231 C CA . PRO A 1 152 ? -3.661 -19.143 4.191 1.00 44.41 152 PRO A CA 1
ATOM 1232 C C . PRO A 1 152 ? -2.603 -18.434 3.282 1.00 44.41 152 PRO A C 1
ATOM 1234 O O . PRO A 1 152 ? -2.976 -17.933 2.228 1.00 44.41 152 PRO A O 1
ATOM 1237 N N . ALA A 1 153 ? -1.275 -18.383 3.517 1.00 34.34 153 ALA A N 1
ATOM 1238 C CA . ALA A 1 153 ? -0.346 -18.752 4.615 1.00 34.34 153 ALA A CA 1
ATOM 1239 C C . ALA A 1 153 ? 1.038 -18.049 4.386 1.00 34.34 153 ALA A C 1
ATOM 1241 O O . ALA A 1 153 ? 1.294 -17.637 3.253 1.00 34.34 153 ALA A O 1
ATOM 1242 N N . PRO A 1 154 ? 1.942 -17.946 5.392 1.00 35.09 154 PRO A N 1
ATOM 1243 C CA . PRO A 1 154 ? 3.057 -16.980 5.374 1.00 35.09 154 PRO A CA 1
ATOM 1244 C C . PRO A 1 154 ? 4.340 -17.395 4.626 1.00 35.09 154 PRO A C 1
ATOM 1246 O O . PRO A 1 154 ? 4.679 -18.577 4.511 1.00 35.09 154 PRO A O 1
ATOM 1249 N N . ALA A 1 155 ? 5.109 -16.384 4.204 1.00 36.03 155 ALA A N 1
ATOM 1250 C CA . ALA A 1 155 ? 6.445 -16.478 3.589 1.00 36.03 155 ALA A CA 1
ATOM 1251 C C . ALA A 1 155 ? 7.579 -16.031 4.565 1.00 36.03 155 ALA A C 1
ATOM 1253 O O . ALA A 1 155 ? 7.271 -15.614 5.681 1.00 36.03 155 ALA A O 1
ATOM 1254 N N . PRO A 1 156 ? 8.888 -16.108 4.207 1.00 28.38 156 PRO A N 1
ATOM 1255 C CA . PRO A 1 156 ? 10.011 -15.666 5.062 1.00 28.38 156 PRO A CA 1
ATOM 1256 C C . PRO A 1 156 ? 10.656 -14.307 4.648 1.00 28.38 156 PRO A C 1
ATOM 1258 O O . PRO A 1 156 ? 10.570 -13.934 3.477 1.00 28.38 156 PRO A O 1
ATOM 1261 N N . PRO A 1 157 ? 11.326 -13.567 5.566 1.00 28.44 157 PRO A N 1
ATOM 1262 C CA . PRO A 1 157 ? 11.697 -12.152 5.364 1.00 28.44 157 PRO A CA 1
ATOM 1263 C C . PRO A 1 157 ? 13.141 -11.888 4.879 1.00 28.44 157 PRO A C 1
ATOM 1265 O O . PRO A 1 157 ? 14.079 -12.565 5.311 1.00 28.44 157 PRO A O 1
ATOM 1268 N N . PRO A 1 158 ? 13.353 -10.825 4.075 1.00 29.47 158 PRO A N 1
ATOM 1269 C CA . PRO A 1 158 ? 14.649 -10.157 3.895 1.00 29.47 158 PRO A CA 1
ATOM 1270 C C . PRO A 1 158 ? 14.612 -8.630 4.178 1.00 29.47 158 PRO A C 1
ATOM 1272 O O . PRO A 1 158 ? 13.549 -8.022 4.276 1.00 29.47 158 PRO A O 1
ATOM 1275 N N . ALA A 1 159 ? 15.788 -7.993 4.309 1.00 24.38 159 ALA A N 1
ATOM 1276 C CA . ALA A 1 159 ? 15.953 -6.643 4.882 1.00 24.38 159 ALA A CA 1
ATOM 1277 C C . ALA A 1 159 ? 16.701 -5.621 3.984 1.00 24.38 159 ALA A C 1
ATOM 1279 O O . ALA A 1 159 ? 17.579 -6.004 3.210 1.00 24.38 159 ALA A O 1
ATOM 1280 N N . GLY A 1 160 ? 16.429 -4.313 4.160 1.00 28.55 160 GLY A N 1
ATOM 1281 C CA . GLY A 1 160 ? 17.248 -3.185 3.654 1.00 28.55 160 GLY A CA 1
ATOM 1282 C C . GLY A 1 160 ? 16.480 -1.840 3.459 1.00 28.55 160 GLY A C 1
ATOM 1283 O O . GLY A 1 160 ? 15.254 -1.901 3.396 1.00 28.55 160 GLY A O 1
ATOM 1284 N N . PRO A 1 161 ? 17.132 -0.638 3.399 1.00 33.97 161 PRO A N 1
ATOM 1285 C CA . PRO A 1 161 ? 16.423 0.670 3.433 1.00 33.97 161 PRO A CA 1
ATOM 1286 C C . PRO A 1 161 ? 16.969 1.856 2.576 1.00 33.97 161 PRO A C 1
ATOM 1288 O O . PRO A 1 161 ? 18.152 1.931 2.269 1.00 33.97 161 PRO A O 1
ATOM 1291 N N . ALA A 1 162 ? 16.132 2.874 2.312 1.00 31.98 162 ALA A N 1
ATOM 1292 C CA . ALA A 1 162 ? 16.432 4.123 1.567 1.00 31.98 162 ALA A CA 1
ATOM 1293 C C . ALA A 1 162 ? 17.830 4.766 1.840 1.00 31.98 162 ALA A C 1
ATOM 1295 O O . ALA A 1 162 ? 18.230 4.880 2.993 1.00 31.98 162 ALA A O 1
ATOM 1296 N N . ASN A 1 163 ? 18.638 5.251 0.872 1.00 45.03 163 ASN A N 1
ATOM 1297 C CA . ASN A 1 163 ? 18.465 5.425 -0.594 1.00 45.03 163 ASN A CA 1
ATOM 1298 C C . ASN A 1 163 ? 19.252 4.421 -1.487 1.00 45.03 163 ASN A C 1
ATOM 1300 O O . ASN A 1 163 ? 19.073 4.417 -2.700 1.00 45.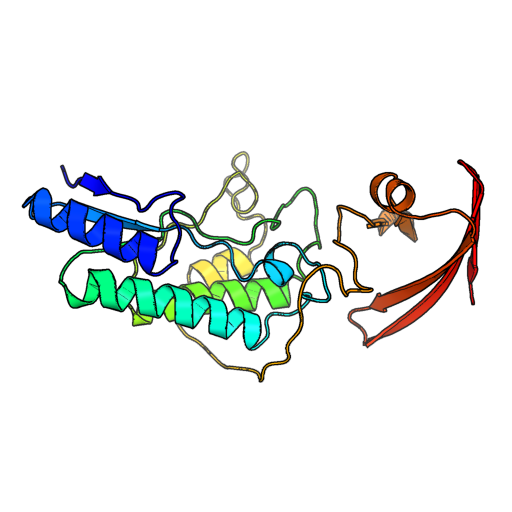03 163 ASN A O 1
ATOM 1304 N N . TRP A 1 164 ? 19.993 3.496 -0.869 1.00 40.97 164 TRP A N 1
ATOM 1305 C CA . TRP A 1 164 ? 20.416 2.129 -1.270 1.00 40.97 164 TRP A CA 1
ATOM 1306 C C . TRP A 1 164 ? 20.100 1.440 -2.618 1.00 40.97 164 TRP A C 1
ATOM 1308 O O . TRP A 1 164 ? 20.835 0.516 -2.968 1.00 40.97 164 TRP A O 1
ATOM 1318 N N . THR A 1 165 ? 18.981 1.711 -3.297 1.00 42.69 165 THR A N 1
ATOM 1319 C CA . THR A 1 165 ? 18.316 0.693 -4.133 1.00 42.69 165 THR A CA 1
ATOM 1320 C C . THR A 1 165 ? 18.372 0.980 -5.623 1.00 42.69 165 THR A C 1
ATOM 1322 O O . THR A 1 165 ? 18.164 2.098 -6.113 1.00 42.69 165 THR A O 1
ATOM 1325 N N . THR A 1 166 ? 18.613 -0.096 -6.362 1.00 67.62 166 THR A N 1
ATOM 1326 C CA . THR A 1 166 ? 18.605 -0.147 -7.820 1.00 67.62 166 THR A CA 1
ATOM 1327 C C . THR A 1 166 ? 17.190 -0.254 -8.399 1.00 67.62 166 THR A C 1
ATOM 1329 O O . THR A 1 166 ? 17.003 0.088 -9.563 1.00 67.62 166 THR A O 1
ATOM 1332 N N . TYR A 1 167 ? 16.185 -0.646 -7.606 1.00 71.44 167 TYR A N 1
ATOM 1333 C CA . TYR A 1 167 ? 14.786 -0.740 -8.043 1.00 71.44 167 TYR A CA 1
ATOM 1334 C C . TYR A 1 167 ? 14.057 0.598 -7.872 1.00 71.44 167 TYR A C 1
ATOM 1336 O O . TYR A 1 167 ? 13.903 1.095 -6.755 1.00 71.44 167 TYR A O 1
ATOM 1344 N N . LYS A 1 168 ? 13.602 1.180 -8.985 1.00 73.44 168 LYS A N 1
ATOM 1345 C CA . LYS A 1 168 ? 12.908 2.478 -9.022 1.00 73.44 168 LYS A CA 1
ATOM 1346 C C . LYS A 1 168 ? 11.391 2.309 -8.952 1.00 73.44 168 LYS A C 1
ATOM 1348 O O . LYS A 1 168 ? 10.886 1.221 -9.201 1.00 73.44 168 LYS A O 1
ATOM 1353 N N . GLU A 1 169 ? 10.689 3.377 -8.587 1.00 76.31 169 GLU A N 1
ATOM 1354 C CA . GLU A 1 169 ? 9.236 3.345 -8.381 1.00 76.31 169 GLU A CA 1
ATOM 1355 C C . GLU A 1 169 ? 8.481 3.226 -9.710 1.00 76.31 169 GLU A C 1
ATOM 1357 O O . GLU A 1 169 ? 8.699 4.011 -10.646 1.00 76.31 169 GLU A O 1
ATOM 1362 N N . PHE A 1 170 ? 7.598 2.233 -9.777 1.00 76.38 170 PHE A N 1
ATOM 1363 C CA . PHE A 1 170 ? 6.772 1.934 -10.941 1.00 76.38 170 PHE A CA 1
ATOM 1364 C C . PHE A 1 170 ? 5.714 3.039 -11.146 1.00 76.38 170 PHE A C 1
ATOM 1366 O O . PHE A 1 170 ? 5.197 3.613 -10.195 1.00 76.38 170 PHE A O 1
ATOM 1373 N N . TRP A 1 171 ? 5.396 3.375 -12.399 1.00 84.38 171 TRP A N 1
ATOM 1374 C CA . TRP A 1 171 ? 4.552 4.506 -12.824 1.00 84.38 171 TRP A CA 1
ATOM 1375 C C . TRP A 1 171 ? 5.077 5.910 -12.465 1.00 84.38 171 TRP A C 1
ATOM 1377 O O . TRP A 1 171 ? 4.670 6.854 -13.143 1.00 84.38 171 TRP A O 1
ATOM 1387 N N . GLN A 1 172 ? 5.999 6.078 -11.513 1.00 81.25 172 GLN A N 1
ATOM 1388 C CA . GLN A 1 172 ? 6.648 7.366 -11.223 1.00 81.25 172 GLN A CA 1
ATOM 1389 C C . GLN A 1 172 ? 7.921 7.586 -12.058 1.00 81.25 172 GLN A C 1
ATOM 1391 O O . GLN A 1 172 ? 8.090 8.646 -12.649 1.00 81.25 172 GLN A O 1
ATOM 1396 N N . HIS A 1 173 ? 8.788 6.575 -12.180 1.00 82.81 173 HIS A N 1
ATOM 1397 C CA . HIS A 1 173 ? 10.062 6.689 -12.913 1.00 82.81 173 HIS A CA 1
ATOM 1398 C C . HIS A 1 173 ? 10.037 5.978 -14.271 1.00 82.81 173 HIS A C 1
ATOM 1400 O O . HIS A 1 173 ? 10.698 6.400 -15.221 1.00 82.81 173 HIS A O 1
ATOM 1406 N N . PHE A 1 174 ? 9.253 4.906 -14.386 1.00 86.94 174 PHE A N 1
ATOM 1407 C CA . PHE A 1 174 ? 9.049 4.175 -15.633 1.00 86.94 174 PHE A CA 1
ATOM 1408 C C . PHE A 1 174 ? 7.655 3.541 -15.680 1.00 86.94 174 PHE A C 1
ATOM 1410 O O . PHE A 1 174 ? 7.045 3.298 -14.641 1.00 86.94 174 PHE A O 1
ATOM 1417 N N . GLN A 1 175 ? 7.155 3.238 -16.876 1.00 89.75 175 GLN A N 1
ATOM 1418 C CA . GLN A 1 175 ? 5.945 2.430 -17.068 1.00 89.75 175 GLN A CA 1
ATOM 1419 C C . GLN A 1 175 ? 6.039 1.603 -18.362 1.00 89.75 175 GLN A C 1
ATOM 1421 O O . GLN A 1 175 ? 6.564 2.105 -19.358 1.00 89.75 175 GLN A O 1
ATOM 1426 N N . PRO A 1 176 ? 5.529 0.362 -18.397 1.00 87.75 176 PRO A N 1
ATOM 1427 C CA . PRO A 1 176 ? 5.290 -0.340 -19.651 1.00 87.75 176 PRO A CA 1
ATOM 1428 C C . PRO A 1 176 ? 4.082 0.268 -20.381 1.00 87.75 176 PRO A C 1
ATOM 1430 O O . PRO A 1 176 ? 3.027 0.489 -19.788 1.00 87.75 176 PRO A O 1
ATOM 1433 N N . ASP A 1 177 ? 4.224 0.492 -21.683 1.00 89.31 177 ASP A N 1
ATOM 1434 C CA . ASP A 1 177 ? 3.123 0.766 -22.605 1.00 89.31 177 ASP A CA 1
ATOM 1435 C C . ASP A 1 177 ? 2.892 -0.504 -23.431 1.00 89.31 177 ASP A C 1
ATOM 1437 O O . ASP A 1 177 ? 3.556 -0.751 -24.442 1.00 89.31 177 ASP A O 1
ATOM 1441 N N . TYR A 1 178 ? 1.990 -1.361 -22.942 1.00 84.81 178 TYR A N 1
ATOM 1442 C CA . TYR A 1 178 ? 1.671 -2.632 -23.592 1.00 84.81 178 TYR A CA 1
ATOM 1443 C C . TYR A 1 178 ? 1.048 -2.456 -24.991 1.00 84.81 178 TYR A C 1
ATOM 1445 O O . TYR A 1 178 ? 1.481 -3.180 -25.888 1.00 84.81 178 TYR A O 1
ATOM 1453 N N . PRO A 1 179 ? 0.101 -1.519 -25.234 1.00 88.19 179 PRO A N 1
ATOM 1454 C CA . PRO A 1 179 ? -0.393 -1.228 -26.583 1.00 88.19 179 PRO A CA 1
ATOM 1455 C C . PRO A 1 179 ? 0.694 -0.819 -27.586 1.00 88.19 179 PRO A C 1
ATOM 1457 O O . PRO A 1 179 ? 0.655 -1.273 -28.729 1.00 88.19 179 PRO A O 1
ATOM 1460 N N . ALA A 1 180 ? 1.665 0.007 -27.180 1.00 91.12 180 ALA A N 1
ATOM 1461 C CA . ALA A 1 180 ? 2.780 0.410 -28.043 1.00 91.12 180 ALA A CA 1
ATOM 1462 C C . ALA A 1 180 ? 3.924 -0.622 -28.097 1.00 91.12 180 ALA A C 1
ATOM 1464 O O . ALA A 1 180 ? 4.804 -0.516 -28.950 1.00 91.12 180 ALA A O 1
ATOM 1465 N N . GLY A 1 181 ? 3.948 -1.598 -27.184 1.00 90.81 181 GLY A N 1
ATOM 1466 C CA . GLY A 1 181 ? 5.044 -2.558 -27.041 1.00 90.81 181 GLY A CA 1
ATOM 1467 C C . GLY A 1 181 ? 6.349 -1.927 -26.540 1.00 90.81 181 GLY A C 1
ATOM 1468 O O . GLY A 1 181 ? 7.429 -2.387 -26.911 1.00 90.81 181 GLY A O 1
ATOM 1469 N N . THR A 1 182 ? 6.274 -0.865 -25.728 1.00 92.44 182 THR A N 1
ATOM 1470 C CA . THR A 1 182 ? 7.451 -0.102 -25.266 1.00 92.44 182 THR A CA 1
ATOM 1471 C C . THR A 1 182 ? 7.538 -0.006 -23.742 1.00 92.44 182 THR A C 1
ATOM 1473 O O . THR A 1 182 ? 6.593 -0.322 -23.020 1.00 92.44 182 THR A O 1
ATOM 1476 N N . ILE A 1 183 ? 8.689 0.442 -23.235 1.00 91.12 183 ILE A N 1
ATOM 1477 C CA . ILE A 1 183 ? 8.846 0.888 -21.847 1.00 91.12 183 ILE A CA 1
ATOM 1478 C C . ILE A 1 183 ? 9.195 2.372 -21.885 1.00 91.12 183 ILE A C 1
ATOM 1480 O O . ILE A 1 183 ? 10.199 2.768 -22.478 1.00 91.12 183 ILE A O 1
ATOM 1484 N N . ILE A 1 184 ? 8.363 3.186 -21.245 1.00 92.50 184 ILE A N 1
ATOM 1485 C CA . ILE A 1 184 ? 8.545 4.628 -21.119 1.00 92.50 184 ILE A CA 1
ATOM 1486 C C . ILE A 1 184 ? 9.388 4.882 -19.869 1.00 92.50 184 ILE A C 1
ATOM 1488 O O . ILE A 1 184 ? 8.966 4.546 -18.763 1.00 92.50 184 ILE A O 1
ATOM 1492 N N . LEU A 1 185 ? 10.558 5.500 -20.038 1.00 89.12 185 LEU A N 1
ATOM 1493 C CA . LEU A 1 185 ? 11.323 6.113 -18.949 1.00 89.12 185 LEU A CA 1
ATOM 1494 C C . LEU A 1 185 ? 10.885 7.576 -18.832 1.00 89.12 185 LEU A C 1
ATOM 1496 O O . LEU A 1 185 ? 10.862 8.291 -19.836 1.00 89.12 185 LEU A O 1
ATOM 1500 N N . LYS A 1 186 ? 10.489 8.010 -17.636 1.00 87.75 186 LYS A N 1
ATOM 1501 C CA . LYS A 1 186 ? 9.854 9.318 -17.432 1.00 87.75 186 LYS A CA 1
ATOM 1502 C C . LYS A 1 186 ? 10.870 10.445 -17.180 1.00 87.75 186 LYS A C 1
ATOM 1504 O O . LYS A 1 186 ? 11.992 10.155 -16.761 1.00 87.75 186 LYS A O 1
ATOM 1509 N N . PRO A 1 187 ? 10.515 11.726 -17.405 1.00 88.12 187 PRO A N 1
ATOM 1510 C CA . PRO A 1 187 ? 11.389 12.862 -17.094 1.00 88.12 187 PRO A CA 1
ATOM 1511 C C . PRO A 1 187 ? 11.918 12.857 -15.654 1.00 88.12 187 PRO A C 1
ATOM 1513 O O . PRO A 1 187 ? 13.081 13.188 -15.437 1.00 88.12 187 PRO A O 1
ATOM 1516 N N . GLU A 1 188 ? 11.103 12.414 -14.698 1.00 85.00 188 GLU A N 1
ATOM 1517 C CA . GLU A 1 188 ? 11.428 12.279 -13.276 1.00 85.00 188 GLU A CA 1
ATOM 1518 C C . GLU A 1 188 ? 12.632 11.349 -13.055 1.00 85.00 188 GLU A C 1
ATOM 1520 O O . GLU A 1 188 ? 13.540 11.681 -12.300 1.00 85.00 188 GLU A O 1
ATOM 1525 N N . PHE A 1 189 ? 12.720 10.238 -13.797 1.00 84.69 189 PHE A N 1
ATOM 1526 C CA . PHE A 1 189 ? 13.897 9.363 -13.779 1.00 84.69 189 PHE A CA 1
ATOM 1527 C C . PHE A 1 189 ? 15.155 10.083 -14.279 1.00 84.69 189 PHE A C 1
ATOM 1529 O O . PHE A 1 189 ? 16.214 9.984 -13.665 1.00 84.69 189 PHE A O 1
ATOM 1536 N N . PHE A 1 190 ? 15.060 10.832 -15.380 1.00 85.25 190 PHE A N 1
ATOM 1537 C CA . PHE A 1 190 ? 16.219 11.521 -15.955 1.00 85.25 190 PHE A CA 1
ATOM 1538 C C . PHE A 1 190 ? 16.653 12.768 -15.177 1.00 85.25 190 PHE A C 1
ATOM 1540 O O . PHE A 1 190 ? 17.817 13.160 -15.289 1.00 85.25 190 PHE A O 1
ATOM 1547 N N . ALA A 1 191 ? 15.762 13.363 -14.380 1.00 82.94 191 ALA A N 1
ATOM 1548 C CA . ALA A 1 191 ? 16.088 14.449 -13.457 1.00 82.94 191 ALA A CA 1
ATOM 1549 C C . ALA A 1 191 ? 17.053 13.994 -12.344 1.00 82.94 191 ALA A C 1
ATOM 1551 O O . ALA A 1 191 ? 17.885 14.782 -11.898 1.00 82.94 191 ALA A O 1
ATOM 1552 N N . GLU A 1 192 ? 16.992 12.717 -11.951 1.00 77.50 192 GLU A N 1
ATOM 1553 C CA . GLU A 1 192 ? 17.870 12.112 -10.939 1.00 77.50 192 GLU A CA 1
ATOM 1554 C C . GLU A 1 192 ? 19.122 11.424 -11.526 1.00 77.50 192 GLU A C 1
ATOM 1556 O O . GLU A 1 192 ? 19.984 10.956 -10.780 1.00 77.50 192 GLU A O 1
ATOM 1561 N N . VAL A 1 193 ? 19.264 11.364 -12.857 1.00 80.38 193 VAL A N 1
ATOM 1562 C CA . VAL A 1 193 ? 20.401 10.711 -13.530 1.00 80.38 193 VAL A CA 1
ATOM 1563 C C . VAL A 1 193 ? 21.444 11.736 -13.983 1.00 80.38 193 VAL A C 1
ATOM 1565 O O . VAL A 1 193 ? 21.214 12.565 -14.870 1.00 80.38 193 VAL A O 1
ATOM 1568 N N . THR A 1 194 ? 22.647 11.638 -13.414 1.00 85.12 194 THR A N 1
ATOM 1569 C CA . THR A 1 194 ? 23.833 12.366 -13.886 1.00 85.12 194 THR A CA 1
ATOM 1570 C C . THR A 1 194 ? 24.234 11.928 -15.293 1.00 85.12 194 THR A C 1
ATOM 1572 O O . THR A 1 194 ? 24.014 10.783 -15.685 1.00 85.12 194 THR A O 1
ATOM 1575 N N . ASP A 1 195 ? 24.874 12.820 -16.044 1.00 86.00 195 ASP A N 1
ATOM 1576 C CA . ASP A 1 195 ? 25.434 12.483 -17.355 1.00 86.00 195 ASP A CA 1
ATOM 1577 C C . ASP A 1 195 ? 26.467 11.349 -17.253 1.00 86.00 195 ASP A C 1
ATOM 1579 O O . ASP A 1 195 ? 27.222 11.254 -16.283 1.00 86.00 195 ASP A O 1
ATOM 1583 N N . GLY A 1 196 ? 26.485 10.473 -18.258 1.00 85.62 196 GLY A N 1
ATOM 1584 C CA . GLY A 1 196 ? 27.236 9.219 -18.233 1.00 85.62 196 GLY A CA 1
ATOM 1585 C C . GLY A 1 196 ? 26.413 8.035 -18.738 1.00 85.62 196 GLY A C 1
ATOM 1586 O O . GLY A 1 196 ? 25.406 8.206 -19.425 1.00 85.62 196 GLY A O 1
ATOM 1587 N N . THR A 1 197 ? 26.855 6.820 -18.413 1.00 88.31 197 THR A N 1
ATOM 1588 C CA . THR A 1 197 ? 26.217 5.564 -18.833 1.00 88.31 197 THR A CA 1
ATOM 1589 C C . THR A 1 197 ? 25.521 4.893 -17.652 1.00 88.31 197 THR A C 1
ATOM 1591 O O . THR A 1 197 ? 26.123 4.745 -16.591 1.00 88.31 197 THR A O 1
ATOM 1594 N N . VAL A 1 198 ? 24.286 4.429 -17.854 1.00 85.06 198 VAL A N 1
ATOM 1595 C CA . VAL A 1 198 ? 23.517 3.657 -16.867 1.00 85.06 198 VAL A CA 1
ATOM 1596 C C . VAL A 1 198 ? 23.082 2.334 -17.495 1.00 85.06 198 VAL A C 1
A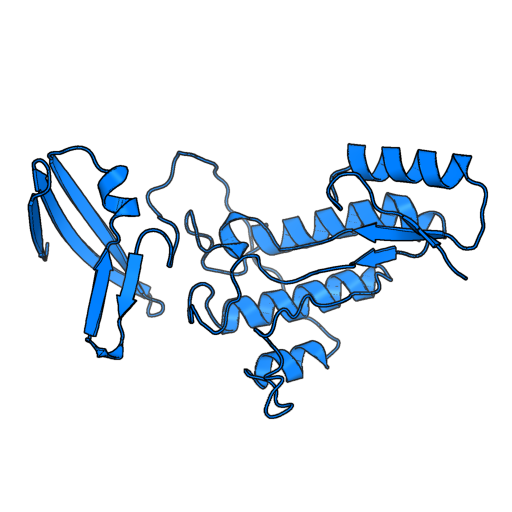TOM 1598 O O . VAL A 1 198 ? 22.498 2.315 -18.579 1.00 85.06 198 VAL A O 1
ATOM 1601 N N . ASP A 1 199 ? 23.362 1.226 -16.809 1.00 88.12 199 ASP A N 1
ATOM 1602 C CA . ASP A 1 199 ? 22.842 -0.095 -17.163 1.00 88.12 199 ASP A CA 1
ATOM 1603 C C . ASP A 1 199 ? 21.535 -0.348 -16.397 1.00 88.12 199 ASP A C 1
ATOM 1605 O O . ASP A 1 199 ? 21.500 -0.358 -15.166 1.00 88.12 199 ASP A O 1
ATOM 1609 N N . LEU A 1 200 ? 20.451 -0.549 -17.140 1.00 86.19 200 LEU A N 1
ATOM 1610 C CA . LEU A 1 200 ? 19.119 -0.879 -16.647 1.00 86.19 200 LEU A CA 1
ATOM 1611 C C . LEU A 1 200 ? 18.921 -2.395 -16.699 1.00 86.19 200 LEU A C 1
ATOM 1613 O O . LEU A 1 200 ? 19.346 -3.050 -17.653 1.00 86.19 200 LEU A O 1
ATOM 1617 N N . THR A 1 201 ? 18.230 -2.952 -15.705 1.00 86.44 201 THR A N 1
ATOM 1618 C CA . THR A 1 201 ? 17.753 -4.342 -15.739 1.00 86.44 201 THR A CA 1
ATOM 1619 C C . THR A 1 201 ? 16.247 -4.354 -15.534 1.00 86.44 201 THR A C 1
ATOM 1621 O O . THR A 1 201 ? 15.757 -3.958 -14.480 1.00 86.44 201 THR A O 1
ATOM 1624 N N . PHE A 1 202 ? 15.511 -4.830 -16.533 1.00 86.88 202 PHE A N 1
ATOM 1625 C CA . PHE A 1 202 ? 14.072 -5.055 -16.445 1.00 86.88 202 PHE A CA 1
ATOM 1626 C C . PHE A 1 202 ? 13.814 -6.476 -15.951 1.00 86.88 202 PHE A C 1
ATOM 1628 O O . PHE A 1 202 ? 14.393 -7.430 -16.473 1.00 86.88 202 PHE A O 1
ATOM 1635 N N . HIS A 1 203 ? 12.972 -6.607 -14.929 1.00 84.06 203 HIS A N 1
ATOM 1636 C CA . HIS A 1 203 ? 12.585 -7.878 -14.322 1.00 84.06 203 HIS A CA 1
ATOM 1637 C C . HIS A 1 203 ? 11.133 -8.175 -14.702 1.00 84.06 203 HIS A C 1
ATOM 1639 O O . HIS A 1 203 ? 10.264 -7.324 -14.518 1.00 84.06 203 HIS A O 1
ATOM 1645 N N . PHE A 1 204 ? 10.867 -9.371 -15.222 1.00 84.75 204 PHE A N 1
ATOM 1646 C CA . PHE A 1 204 ? 9.535 -9.781 -15.667 1.00 84.75 204 PHE A CA 1
ATOM 1647 C C . PHE A 1 204 ? 8.943 -10.847 -14.741 1.00 84.75 204 PHE A C 1
ATOM 1649 O O . PHE A 1 204 ? 9.666 -11.672 -14.183 1.00 84.75 204 PHE A O 1
ATOM 1656 N N . TRP A 1 205 ? 7.612 -10.888 -14.641 1.00 75.81 205 TRP A N 1
ATOM 1657 C CA . TRP A 1 205 ? 6.877 -11.873 -13.832 1.00 75.81 205 TRP A CA 1
ATOM 1658 C C . TRP A 1 205 ? 7.111 -13.334 -14.244 1.00 75.81 205 TRP A C 1
ATOM 1660 O O . TRP A 1 205 ? 6.976 -14.232 -13.419 1.00 75.81 205 TRP A O 1
ATOM 1670 N N . SER A 1 206 ? 7.559 -13.577 -15.479 1.00 82.50 206 SER A N 1
ATOM 1671 C CA . SER A 1 206 ? 8.034 -14.885 -15.956 1.00 82.50 206 SER A CA 1
ATOM 1672 C C . SER A 1 206 ? 9.377 -15.333 -15.353 1.00 82.50 206 SER A C 1
ATOM 1674 O O . SER A 1 206 ? 9.863 -16.412 -15.684 1.00 82.50 206 SER A O 1
ATOM 1676 N N . GLY A 1 207 ? 10.024 -14.498 -14.533 1.00 77.06 207 GLY A N 1
ATOM 1677 C CA . GLY A 1 207 ? 11.394 -14.691 -14.047 1.00 77.06 207 GLY A CA 1
ATOM 1678 C C . GLY A 1 207 ? 12.476 -14.247 -15.038 1.00 77.06 207 GLY A C 1
ATOM 1679 O O . GLY A 1 207 ? 13.653 -14.201 -14.675 1.00 77.06 207 GLY A O 1
ATOM 1680 N N . ALA A 1 208 ? 12.103 -13.884 -16.271 1.00 90.06 208 ALA A N 1
ATOM 1681 C CA . ALA A 1 208 ? 13.035 -13.355 -17.259 1.00 90.06 208 ALA A CA 1
ATOM 1682 C C . ALA A 1 208 ? 13.626 -12.004 -16.818 1.00 90.06 208 ALA A C 1
ATOM 1684 O O . ALA A 1 208 ? 12.993 -11.223 -16.099 1.00 90.06 208 ALA A O 1
ATOM 1685 N N . LYS A 1 209 ? 14.840 -11.713 -17.295 1.00 89.44 209 LYS A N 1
ATOM 1686 C CA . LYS A 1 209 ? 15.507 -10.421 -17.120 1.00 89.44 209 LYS A CA 1
ATOM 1687 C C . LYS A 1 209 ? 16.065 -9.933 -18.451 1.00 89.44 209 LYS A C 1
ATOM 1689 O O . LYS A 1 209 ? 16.593 -10.733 -19.220 1.00 89.44 209 LYS A O 1
ATOM 1694 N N . THR A 1 210 ? 15.993 -8.629 -18.692 1.00 91.38 210 THR A N 1
ATOM 1695 C CA . THR A 1 210 ? 16.571 -7.988 -19.882 1.00 91.38 210 THR A CA 1
ATOM 1696 C C . THR A 1 210 ? 17.424 -6.803 -19.466 1.00 91.38 210 THR A C 1
ATOM 1698 O O . THR A 1 210 ? 16.969 -5.949 -18.707 1.00 91.38 210 THR A O 1
ATOM 1701 N N . THR A 1 211 ? 18.651 -6.744 -19.978 1.00 91.38 211 THR A N 1
ATOM 1702 C CA . THR A 1 211 ? 19.578 -5.631 -19.772 1.00 91.38 211 THR A CA 1
ATOM 1703 C C . THR A 1 211 ? 19.511 -4.636 -20.921 1.00 91.38 211 THR A C 1
ATOM 1705 O O . THR A 1 211 ? 19.476 -5.016 -22.091 1.00 91.38 211 THR A O 1
ATOM 1708 N N . TYR A 1 212 ? 19.516 -3.349 -20.589 1.00 91.44 212 TYR A N 1
ATOM 1709 C CA . TYR A 1 212 ? 19.522 -2.262 -21.562 1.00 91.44 212 TYR A CA 1
ATOM 1710 C C . TYR A 1 212 ? 20.455 -1.158 -21.081 1.00 91.44 212 TYR A C 1
ATOM 1712 O O . TYR A 1 212 ? 20.466 -0.829 -19.898 1.00 91.44 212 TYR A O 1
ATOM 1720 N N . ARG A 1 213 ? 21.239 -0.576 -21.980 1.00 92.44 213 ARG A N 1
ATOM 1721 C CA . ARG A 1 213 ? 22.180 0.495 -21.656 1.00 92.44 213 ARG A CA 1
ATOM 1722 C C . ARG A 1 213 ? 21.648 1.822 -22.161 1.00 92.44 213 ARG A C 1
ATOM 1724 O O . ARG A 1 213 ? 21.276 1.913 -23.326 1.00 92.44 213 ARG A O 1
ATOM 1731 N N . ILE A 1 214 ? 21.691 2.851 -21.323 1.00 93.88 214 ILE A N 1
ATOM 1732 C CA . ILE A 1 214 ? 21.486 4.241 -21.737 1.00 93.88 214 ILE A CA 1
ATOM 1733 C C . ILE A 1 214 ? 22.759 5.063 -21.531 1.00 93.88 214 ILE A C 1
ATOM 1735 O O . ILE A 1 214 ? 23.547 4.788 -20.625 1.00 93.88 214 ILE A O 1
ATOM 1739 N N . THR A 1 215 ? 22.934 6.096 -22.349 1.00 94.06 215 THR A N 1
ATOM 1740 C CA . THR A 1 215 ? 23.944 7.142 -22.177 1.00 94.06 215 THR A CA 1
ATOM 1741 C C . THR A 1 215 ? 23.242 8.494 -22.216 1.00 94.06 215 THR A C 1
ATOM 1743 O O . THR A 1 215 ? 22.583 8.817 -23.206 1.00 94.06 215 THR A O 1
ATOM 1746 N N . LYS A 1 216 ? 23.383 9.281 -21.145 1.00 90.25 216 LYS A N 1
ATOM 1747 C CA . LYS A 1 216 ? 22.815 10.628 -21.006 1.00 90.25 216 LYS A CA 1
ATOM 1748 C C . LYS A 1 216 ? 23.906 11.692 -21.137 1.00 90.25 216 LYS A C 1
ATOM 1750 O O . LYS A 1 216 ? 24.987 11.541 -20.570 1.00 90.25 216 LYS A O 1
ATOM 1755 N N . SER A 1 217 ? 23.605 12.761 -21.870 1.00 94.62 217 SER A N 1
ATOM 1756 C CA . SER A 1 217 ? 24.436 13.961 -22.012 1.00 94.62 217 SER A CA 1
ATOM 1757 C C . SER A 1 217 ? 23.531 15.190 -22.127 1.00 94.62 217 SER A C 1
ATOM 1759 O O . SER A 1 217 ? 22.829 15.368 -23.128 1.00 94.62 217 SER A O 1
ATOM 1761 N N . GLY A 1 218 ? 23.481 16.008 -21.076 1.00 91.44 218 GLY A N 1
ATOM 1762 C CA . GLY A 1 218 ? 22.520 17.092 -20.908 1.00 91.44 218 GLY A CA 1
ATOM 1763 C C . GLY A 1 218 ? 21.078 16.588 -20.994 1.00 91.44 218 GLY A C 1
ATOM 1764 O O . GLY A 1 218 ? 20.624 15.798 -20.167 1.00 91.44 218 GLY A O 1
ATOM 1765 N N . THR A 1 219 ? 20.358 17.053 -22.015 1.00 90.88 219 THR A N 1
ATOM 1766 C CA . THR A 1 219 ? 18.986 16.634 -22.351 1.00 90.88 219 THR A CA 1
ATOM 1767 C C . THR A 1 219 ? 18.923 15.503 -23.384 1.00 90.88 219 THR A C 1
ATOM 1769 O O . THR A 1 219 ? 17.834 15.027 -23.698 1.00 90.88 219 THR A O 1
ATOM 1772 N N . SER A 1 220 ? 20.063 15.064 -23.926 1.00 92.44 220 SER A N 1
ATOM 1773 C CA . SER A 1 220 ? 20.138 13.971 -24.896 1.00 92.44 220 SER A CA 1
ATOM 1774 C C . SER A 1 220 ? 20.290 12.627 -24.188 1.00 92.44 220 SER A C 1
ATOM 1776 O O . SER A 1 220 ? 21.125 12.481 -23.293 1.00 92.44 220 SER A O 1
ATOM 1778 N N . VAL A 1 221 ? 19.513 11.633 -24.617 1.00 92.31 221 VAL A N 1
ATOM 1779 C CA . VAL A 1 221 ? 19.611 10.246 -24.151 1.00 92.31 221 VAL A CA 1
ATOM 1780 C C . VAL A 1 221 ? 19.621 9.324 -25.363 1.00 92.31 221 VAL A C 1
ATOM 1782 O O . VAL A 1 221 ? 18.722 9.372 -26.201 1.00 92.31 221 VAL A O 1
ATOM 1785 N N . THR A 1 222 ? 20.627 8.459 -25.444 1.00 95.06 222 THR A N 1
ATOM 1786 C CA . THR A 1 222 ? 20.675 7.334 -26.387 1.00 95.06 222 THR A CA 1
ATOM 1787 C C . THR A 1 222 ? 20.700 6.024 -25.615 1.00 95.06 222 THR A C 1
ATOM 1789 O O . THR A 1 222 ? 21.045 6.002 -24.434 1.00 95.06 222 THR A O 1
ATOM 1792 N N . GLY A 1 223 ? 20.350 4.913 -26.260 1.00 92.75 223 GLY A N 1
ATOM 1793 C CA . GLY A 1 223 ? 20.456 3.606 -25.630 1.00 92.75 223 GLY A CA 1
ATOM 1794 C C . GLY A 1 223 ? 20.429 2.444 -26.610 1.00 92.75 223 GLY A C 1
ATOM 1795 O O . GLY A 1 223 ? 20.081 2.603 -27.780 1.00 92.75 223 GLY A O 1
ATOM 1796 N N . SER A 1 224 ? 20.837 1.276 -26.123 1.00 91.25 224 SER A N 1
ATOM 1797 C CA . SER A 1 224 ? 20.873 0.030 -26.883 1.00 91.25 224 SER A CA 1
ATOM 1798 C C . SER A 1 224 ? 20.648 -1.181 -25.970 1.00 91.25 224 SER A C 1
ATOM 1800 O O . SER A 1 224 ? 20.982 -1.125 -24.782 1.00 91.25 224 SER A O 1
ATOM 1802 N N . PRO A 1 225 ? 20.157 -2.312 -26.511 1.00 90.06 225 PRO A N 1
ATOM 1803 C CA . PRO A 1 225 ? 20.258 -3.603 -25.835 1.00 90.06 225 PRO A CA 1
ATOM 1804 C C . PRO A 1 225 ? 21.711 -3.908 -25.444 1.00 90.06 225 PRO A C 1
ATOM 1806 O O . PRO A 1 225 ? 22.646 -3.383 -26.063 1.00 90.06 225 PRO A O 1
ATOM 1809 N N . ARG A 1 226 ? 21.887 -4.743 -24.418 1.00 78.44 226 ARG A N 1
ATOM 1810 C CA . ARG A 1 226 ? 23.194 -5.161 -23.904 1.00 78.44 226 ARG A CA 1
ATOM 1811 C C . ARG A 1 226 ? 23.329 -6.676 -23.897 1.00 78.44 226 ARG A C 1
ATOM 1813 O O . ARG A 1 226 ? 22.324 -7.315 -23.519 1.00 78.44 226 ARG A O 1
#

Organism: NCBI:txid47874

Foldseek 3Di:
DAAEDAFVVLALDLVRLVVVLVVVVVVPDPRYAYEHAEQFDQCLLQVFQPNQAQAQVRLVVLLVSLVSVLVSAVVVVHAYENEEYARPPLAPVQPPLHDPVRRLQSLLSNLASCVVRVYHYDYDCPCSAAPPVVRDGPDPSSVVSNPDHDDDDHHDDDDDDPDPGPTGGEPQQWYDDVVVRDIDGDVNVVVPDDAAKDWDWDADPVRDIFIKMWGDDPPDIDIDGD

Secondary structure (DSSP, 8-state):
--EEE--GGG---HHHHHHHHHHHHHH--TTEEEEEEE---HHHHTT-TT--S--HHHHHHHHHHHHHHHHHTGGGT--EEEEEES-TT--TTSTTSS-HHHHHHHHHHHHHHHHTTT-EEEE--SSSSEETTTTEES-HHHHHHHT--------------TT--SPPPBTTTEEEETTTTEEEEPHHHHHSPPSEEEEEEEE-TTS-EEEEEEEEETTEEEEEE-

Sequence (226 aa):
MPIRRCPLHTNGDQERLDALADTIEELDDPRIAATTHFYGWWPFSVNIAGGTRYDATVEQDLISNFDRVHATFVERDIPVIIGEWALLTWDHNRPGVIERGEFLMFLEAVGYHARLRNLTTMVWDAGQFLERSTLRWRDQGVYDISGRAGPPAPAPPPAGPANWTTYKEFWQHFQPDYPAGTIILKPEFFAEVTDGTVDLTFHFWSGAKTTYRITKSGTSVTGSPR